Protein AF-0000000080609269 (afdb_homodimer)

Solvent-accessible surface area (backbone atoms only — not comparable to full-atom values): 12850 Å² total; per-residue (Å²): 124,82,76,70,66,73,62,35,74,60,92,35,34,33,32,39,83,52,30,38,34,36,34,33,42,32,40,92,81,40,45,62,42,80,38,59,34,62,54,37,63,34,38,40,37,28,39,36,70,78,48,88,68,51,38,56,41,57,86,75,78,45,40,38,20,18,55,35,88,49,65,86,68,51,93,63,33,77,56,27,28,44,36,34,37,32,61,81,57,86,50,27,46,26,39,60,40,60,62,52,70,56,47,51,61,40,50,58,74,41,39,72,52,92,42,72,43,82,98,126,84,76,71,66,73,62,35,75,62,94,34,35,34,32,39,84,53,30,38,34,36,35,34,41,32,39,94,81,40,44,64,42,78,38,59,34,63,56,37,62,35,36,38,36,27,40,36,70,80,47,89,68,50,38,56,41,58,85,74,78,46,41,37,19,18,53,34,88,49,65,85,70,50,93,64,32,77,55,29,28,44,36,34,37,33,62,83,57,85,50,26,47,27,40,59,41,60,61,54,69,54,46,51,60,40,50,59,74,42,39,72,50,92,42,71,44,81,98

Radius of gyration: 20.85 Å; Cα contacts (8 Å, |Δi|>4): 544; chains: 2; bounding box: 30×57×51 Å

Nearest PDB structures (foldseek):
  8dfv-assembly1_A  TM=6.348E-01  e=4.098E+00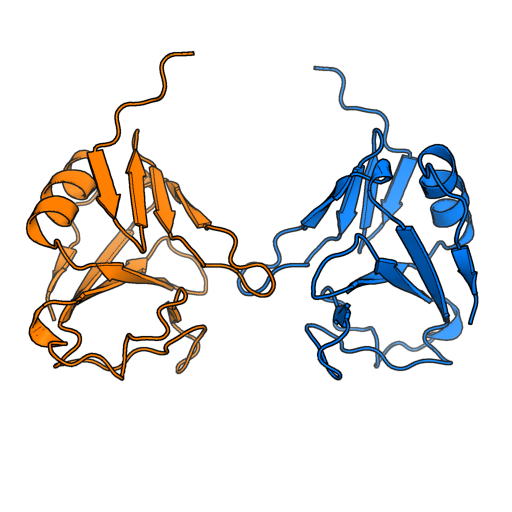  Drosophila melanogaster
  8dg7-assembly1_A  TM=5.866E-01  e=8.863E+00  Drosophila melanogaster
  1sjw-assembly1_A  TM=3.807E-01  e=6.026E+00  Streptomyces nogalater
  8dfv-assembly1_A  TM=6.362E-01  e=3.973E+00  Drosophila melanogaster
  8dg7-assembly1_A  TM=5.873E-01  e=8.641E+00  Drosophila melanogaster

Foldseek 3Di:
DPPFDWQDDDDAWTDGPQKIWGFLQDPDPRHIDIDRLQLWDAKEKEQLVVDDDDQAQDDPQAAGEHHDPCSNPDPCSRQKMWMWTDNPDSHTYIYMDRCVVSVCVRSVVNYPDPHYYYD/DPDFDWLDDDDAWTDGPQKIWGFLQDPDPRHIDIDRLQLWDAKEKEQLVVDDDDQAQDDPQAAGEHHDPCSNPDPCSRQKMWMWTDNPDSHTYIYMDRCVVSVCVRSVVNYPDPHYYYD

Organism: Caenorhabditis remanei (NCBI:txid31234)

Sequence (238 aa):
MAKAPIDFEEEWSKISNGTLEIKWFYFPTTQSLKVDIDKIKQVKIMRQDKSYAKNWGSGDFTTWWACDMKRNFRSHPERFYNVKVDIGETFKKGFTVNELDKFLVAIRKWLKVQNIEFKMAKAPIDFEEEWSKISNGTLEIKWFYFPTTQSLKVDIDKIKQVKIMRQDKSYAKNWGSGDFTTWWACDMKRNFRSHPERFYNVKVDIGETFKKGFTVNELDKFLVAIRKWLKVQNIEFK

Secondary structure (DSSP, 8-state):
---PPEEEE-SSEEEETTEEEETT-SBTT---EEEEGGG--EEEEEEGGG----SSB-SSSSEEEPP-TTTTT-S-GGG-EEEEEE-SSSSEEEEEES-HHHHHHHHHTT-SS--EEE-/---PPEEEE-SSEEEETTEEEETT-SBTT---EEEEGGG--EEEEEEGGG----SSB-SSSSEEEPP-TTTTT-S-GGG-EEEEEE-SSSSEEEEEES-HHHHHHHHHTT-SS--EEE-

Structure (mmCIF, N/CA/C/O backbone):
data_AF-0000000080609269-model_v1
#
loop_
_entity.id
_entity.type
_entity.pdbx_description
1 polymer 'SPK domain-containing protein'
#
loop_
_atom_site.group_PDB
_atom_site.id
_atom_site.type_symbol
_atom_site.label_atom_id
_atom_site.label_alt_id
_atom_site.label_comp_id
_atom_site.label_asym_id
_atom_site.label_entity_id
_atom_site.label_seq_id
_atom_site.pdbx_PDB_ins_code
_atom_site.Cartn_x
_atom_site.Cartn_y
_atom_site.Cartn_z
_atom_site.occupancy
_atom_site.B_iso_or_equiv
_atom_site.auth_seq_id
_atom_site.auth_comp_id
_atom_site.auth_asym_id
_atom_site.auth_atom_id
_atom_site.pdbx_PDB_model_num
ATOM 1 N N . MET A 1 1 ? -6.121 4.809 -27.547 1 40.34 1 MET A N 1
ATOM 2 C CA . MET A 1 1 ? -4.895 4.035 -27.391 1 40.34 1 MET A CA 1
ATOM 3 C C . MET A 1 1 ? -5.203 2.545 -27.266 1 40.34 1 MET A C 1
ATOM 5 O O . MET A 1 1 ? -6.152 2.156 -26.578 1 40.34 1 MET A O 1
ATOM 9 N N . ALA A 1 2 ? -4.906 1.806 -28.172 1 53.91 2 ALA A N 1
ATOM 10 C CA . ALA A 1 2 ? -5.309 0.404 -28.234 1 53.91 2 ALA A CA 1
ATOM 11 C C . ALA A 1 2 ? -4.969 -0.324 -26.938 1 53.91 2 ALA A C 1
ATOM 13 O O . ALA A 1 2 ? -3.865 -0.182 -26.406 1 53.91 2 ALA A O 1
ATOM 14 N N . LYS A 1 3 ? -5.957 -0.586 -26.109 1 65.81 3 LYS A N 1
ATOM 15 C CA . LYS A 1 3 ? -5.727 -1.311 -24.859 1 65.81 3 LYS A CA 1
ATOM 16 C C . LYS A 1 3 ? -4.816 -2.514 -25.078 1 65.81 3 LYS A C 1
ATOM 18 O O . LYS A 1 3 ? -5.023 -3.291 -26.016 1 65.81 3 LYS A O 1
ATOM 23 N N . ALA A 1 4 ? -3.68 -2.545 -24.516 1 75.88 4 ALA A N 1
ATOM 24 C CA . ALA A 1 4 ? -2.729 -3.643 -24.656 1 75.88 4 ALA A CA 1
ATOM 25 C C . ALA A 1 4 ? -3.412 -4.992 -24.453 1 75.88 4 ALA A C 1
ATOM 27 O O . ALA A 1 4 ? -4.312 -5.117 -23.625 1 75.88 4 ALA A O 1
ATOM 28 N N . PRO A 1 5 ? -3.09 -5.883 -25.359 1 90.25 5 PRO A N 1
ATOM 29 C CA . PRO A 1 5 ? -3.701 -7.211 -25.234 1 90.25 5 PRO A CA 1
ATOM 30 C C . PRO A 1 5 ? -3.5 -7.824 -23.844 1 90.25 5 PRO A C 1
ATOM 32 O O . PRO A 1 5 ? -2.457 -7.617 -23.219 1 90.25 5 PRO A O 1
ATOM 35 N N . ILE A 1 6 ? -4.516 -8.406 -23.312 1 96.31 6 ILE A N 1
ATOM 36 C CA . ILE A 1 6 ? -4.48 -9.094 -22.031 1 96.31 6 ILE A CA 1
ATOM 37 C C . ILE A 1 6 ? -4.098 -10.555 -22.234 1 96.31 6 ILE A C 1
ATOM 39 O O . ILE A 1 6 ? -4.793 -11.289 -22.938 1 96.31 6 ILE A O 1
ATOM 43 N N . ASP A 1 7 ? -2.992 -11.023 -21.594 1 97.88 7 ASP A N 1
ATOM 44 C CA . ASP A 1 7 ? -2.508 -12.391 -21.688 1 97.88 7 ASP A CA 1
ATOM 45 C C . ASP A 1 7 ? -3.195 -13.297 -20.672 1 97.88 7 ASP A C 1
ATOM 47 O O . ASP A 1 7 ? -3.404 -14.484 -20.922 1 97.88 7 ASP A O 1
ATOM 51 N N . PHE A 1 8 ? -3.5 -12.734 -19.578 1 98.62 8 PHE A N 1
ATOM 52 C CA . PHE A 1 8 ? -4.062 -13.484 -18.469 1 98.62 8 PHE A CA 1
ATOM 53 C C . PHE A 1 8 ? -4.734 -12.547 -17.469 1 98.62 8 PHE A C 1
ATOM 55 O O . PHE A 1 8 ? -4.207 -11.469 -17.172 1 98.62 8 PHE A O 1
ATOM 62 N N . GLU A 1 9 ? -5.93 -12.922 -16.969 1 98.69 9 GLU A N 1
ATOM 63 C CA . GLU A 1 9 ? -6.562 -12.148 -15.914 1 98.69 9 GLU A CA 1
ATOM 64 C C . GLU A 1 9 ? -7.531 -13 -15.109 1 98.69 9 GLU A C 1
ATOM 66 O O . GLU A 1 9 ? -8.359 -13.719 -15.672 1 98.69 9 GLU A O 1
ATOM 71 N N . GLU A 1 10 ? -7.426 -12.953 -13.922 1 98.19 10 GLU A N 1
ATOM 72 C CA . GLU A 1 10 ? -8.383 -13.508 -12.969 1 98.19 10 GLU A CA 1
ATOM 73 C C . GLU A 1 10 ? -8.516 -12.617 -11.742 1 98.19 10 GLU A C 1
ATOM 75 O O . GLU A 1 10 ? -8.133 -11.438 -11.773 1 98.19 10 GLU A O 1
ATOM 80 N N . GLU A 1 11 ? -9.07 -13.125 -10.625 1 98.06 11 GLU A N 1
ATOM 81 C CA . GLU A 1 11 ? -9.445 -12.328 -9.461 1 98.06 11 GLU A CA 1
ATOM 82 C C . GLU A 1 11 ? -8.219 -11.703 -8.797 1 98.06 11 GLU A C 1
ATOM 84 O O . GLU A 1 11 ? -8.281 -10.57 -8.312 1 98.06 11 GLU A O 1
ATOM 89 N N . TRP A 1 12 ? -7.082 -12.289 -8.883 1 98.56 12 TRP A N 1
ATOM 90 C CA . TRP A 1 12 ? -5.984 -11.906 -8.008 1 98.56 12 TRP A CA 1
ATOM 91 C C . TRP A 1 12 ? -4.82 -11.328 -8.805 1 98.56 12 TRP A C 1
ATOM 93 O O . TRP A 1 12 ? -3.939 -10.68 -8.25 1 98.56 12 TRP A O 1
ATOM 103 N N . SER A 1 13 ? -4.871 -11.57 -10.156 1 98.81 13 SER A N 1
ATOM 104 C CA . SER A 1 13 ? -3.727 -11.078 -10.914 1 98.81 13 SER A CA 1
ATOM 105 C C . SER A 1 13 ? -4.074 -10.898 -12.391 1 98.81 13 SER A C 1
ATOM 107 O O . SER A 1 13 ? -5.098 -11.398 -12.859 1 98.81 13 SER A O 1
ATOM 109 N N . LYS A 1 14 ? -3.266 -10.125 -13.008 1 98.81 14 LYS A N 1
ATOM 110 C CA . LYS A 1 14 ? -3.389 -9.812 -14.43 1 98.81 14 LYS A CA 1
ATOM 111 C C . LYS A 1 14 ? -2.018 -9.688 -15.086 1 98.81 14 LYS A C 1
ATOM 113 O O . LYS A 1 14 ? -1.085 -9.148 -14.492 1 98.81 14 LYS A O 1
ATOM 118 N N . ILE A 1 15 ? -1.898 -10.266 -16.281 1 98.75 15 ILE A N 1
ATOM 119 C CA . ILE A 1 15 ? -0.691 -10.109 -17.078 1 98.75 15 ILE A CA 1
ATOM 120 C C . ILE A 1 15 ? -1.043 -9.469 -18.422 1 98.75 15 ILE A C 1
ATOM 122 O O . ILE A 1 15 ? -1.939 -9.938 -19.125 1 98.75 15 ILE A O 1
ATOM 126 N N . SER A 1 16 ? -0.423 -8.391 -18.656 1 98.31 16 SER A N 1
ATOM 127 C CA . SER A 1 16 ? -0.606 -7.699 -19.938 1 98.31 16 SER A CA 1
ATOM 128 C C . SER A 1 16 ? 0.65 -6.934 -20.328 1 98.31 16 SER A C 1
ATOM 130 O O . SER A 1 16 ? 1.224 -6.203 -19.516 1 98.31 16 SER A O 1
ATOM 132 N N . ASN A 1 17 ? 1.099 -7.18 -21.531 1 96.62 17 ASN A N 1
ATOM 133 C CA . ASN A 1 17 ? 2.199 -6.414 -22.109 1 96.62 17 ASN A CA 1
ATOM 134 C C . ASN A 1 17 ? 3.43 -6.434 -21.203 1 96.62 17 ASN A C 1
ATOM 136 O O . ASN A 1 17 ? 3.982 -5.383 -20.875 1 96.62 17 ASN A O 1
ATOM 140 N N . GLY A 1 18 ? 3.715 -7.613 -20.719 1 97.5 18 GLY A N 1
ATOM 141 C CA . GLY A 1 18 ? 4.941 -7.809 -19.969 1 97.5 18 GLY A CA 1
ATOM 142 C C . GLY A 1 18 ? 4.84 -7.336 -18.516 1 97.5 18 GLY A C 1
ATOM 143 O O . GLY A 1 18 ? 5.84 -7.305 -17.797 1 97.5 18 GLY A O 1
ATOM 144 N N . THR A 1 19 ? 3.666 -6.941 -18.062 1 98.56 19 THR A N 1
ATOM 145 C CA . THR A 1 19 ? 3.455 -6.477 -16.703 1 98.56 19 THR A CA 1
ATOM 146 C C . THR A 1 19 ? 2.562 -7.445 -15.93 1 98.56 19 THR A C 1
ATOM 148 O O . THR A 1 19 ? 1.527 -7.883 -16.438 1 98.56 19 THR A O 1
ATOM 151 N N . LEU A 1 20 ? 2.975 -7.844 -14.766 1 98.81 20 LEU A N 1
ATOM 152 C CA . LEU A 1 20 ? 2.164 -8.586 -13.805 1 98.81 20 LEU A CA 1
ATOM 153 C C . LEU A 1 20 ? 1.514 -7.641 -12.805 1 98.81 20 LEU A C 1
ATOM 155 O O . LEU A 1 20 ? 2.209 -6.945 -12.055 1 98.81 20 LEU A O 1
ATOM 159 N N . GLU A 1 21 ? 0.297 -7.543 -12.859 1 98.88 21 GLU A N 1
ATOM 160 C CA . GLU A 1 21 ? -0.465 -6.801 -11.859 1 98.88 21 GLU A CA 1
ATOM 161 C C . GLU A 1 21 ? -0.982 -7.727 -10.766 1 98.88 21 GLU A C 1
ATOM 163 O O . GLU A 1 21 ? -1.754 -8.648 -11.031 1 98.88 21 GLU A O 1
ATOM 168 N N . ILE A 1 22 ? -0.524 -7.543 -9.547 1 98.88 22 ILE A N 1
ATOM 169 C CA . ILE A 1 22 ? -1.019 -8.258 -8.383 1 98.88 22 ILE A CA 1
ATOM 170 C C . ILE A 1 22 ? -2.082 -7.426 -7.672 1 98.88 22 ILE A C 1
ATOM 172 O O . ILE A 1 22 ? -1.783 -6.359 -7.129 1 98.88 22 ILE A O 1
ATOM 176 N N . LYS A 1 23 ? -3.26 -7.91 -7.691 1 98.56 23 LYS A N 1
ATOM 177 C CA . LYS A 1 23 ? -4.398 -7.16 -7.172 1 98.56 23 LYS A CA 1
ATOM 178 C C . LYS A 1 23 ? -4.453 -7.223 -5.648 1 98.56 23 LYS A C 1
ATOM 180 O O . LYS A 1 23 ? -3.869 -8.125 -5.039 1 98.56 23 LYS A O 1
ATOM 185 N N . TRP A 1 24 ? -5.051 -6.207 -5.035 1 97.19 24 TRP A N 1
ATOM 186 C CA . TRP A 1 24 ? -5.285 -6.137 -3.598 1 97.19 24 TRP A CA 1
ATOM 187 C C . TRP A 1 24 ? -3.977 -6.273 -2.826 1 97.19 24 TRP A C 1
ATOM 189 O O . TRP A 1 24 ? -3.928 -6.949 -1.793 1 97.19 24 TRP A O 1
ATOM 199 N N . PHE A 1 25 ? -2.961 -5.703 -3.375 1 98.06 25 PHE A N 1
ATOM 200 C CA . PHE A 1 25 ? -1.626 -5.973 -2.857 1 98.06 25 PHE A CA 1
ATOM 201 C C . PHE A 1 25 ? -1.324 -5.086 -1.654 1 98.06 25 PHE A C 1
ATOM 203 O O . PHE A 1 25 ? -0.88 -5.57 -0.613 1 98.06 25 PHE A O 1
ATOM 210 N N . TYR A 1 26 ? -1.646 -3.811 -1.786 1 96.56 26 TYR A N 1
ATOM 211 C CA . TYR A 1 26 ? -1.206 -2.863 -0.769 1 96.56 26 TYR A CA 1
ATOM 212 C C . TYR A 1 26 ? -2.234 -2.746 0.349 1 96.56 26 TYR A C 1
ATOM 214 O O . TYR A 1 26 ? -3.438 -2.869 0.109 1 96.56 26 TYR A O 1
ATOM 222 N N . PHE A 1 27 ? -1.709 -2.508 1.448 1 93.5 27 PHE A N 1
ATOM 223 C CA . PHE A 1 27 ? -2.504 -2.086 2.596 1 93.5 27 PHE A CA 1
ATOM 224 C C . PHE A 1 27 ? -2.285 -0.607 2.893 1 93.5 27 PHE A C 1
ATOM 226 O O . PHE A 1 27 ? -1.165 -0.105 2.777 1 93.5 27 PHE A O 1
ATOM 233 N N . PRO A 1 28 ? -3.357 0.364 3.189 1 91 28 PRO A N 1
ATOM 234 C CA . PRO A 1 28 ? -4.703 0.012 3.646 1 91 28 PRO A CA 1
ATOM 235 C C . PRO A 1 28 ? -5.742 0.075 2.527 1 91 28 PRO A C 1
ATOM 237 O O . PRO A 1 28 ? -6.93 -0.144 2.77 1 91 28 PRO A O 1
ATOM 240 N N . THR A 1 29 ? -5.535 0.408 1.233 1 88 29 THR A N 1
ATOM 241 C CA . THR A 1 29 ? -6.539 0.702 0.22 1 88 29 THR A CA 1
ATOM 242 C C . THR A 1 29 ? -6.727 -0.488 -0.717 1 88 29 THR A C 1
ATOM 244 O O . THR A 1 29 ? -7.523 -0.425 -1.658 1 88 29 THR A O 1
ATOM 247 N N . THR A 1 30 ? -6.012 -1.608 -0.805 1 89.56 30 THR A N 1
ATOM 248 C CA . THR A 1 30 ? -6.113 -2.777 -1.67 1 89.56 30 THR A CA 1
ATOM 249 C C . THR A 1 30 ? -5.59 -2.465 -3.068 1 89.56 30 THR A C 1
ATOM 251 O O . THR A 1 30 ? -5.969 -3.119 -4.043 1 89.56 30 THR A O 1
ATOM 254 N N . GLN A 1 31 ? -4.871 -1.415 -3.209 1 94.38 31 GLN A N 1
ATOM 255 C CA . GLN A 1 31 ? -4.293 -1.062 -4.504 1 94.38 31 GLN A CA 1
ATOM 256 C C . GLN A 1 31 ? -3.391 -2.178 -5.023 1 94.38 31 GLN A C 1
ATOM 258 O O . GLN A 1 31 ? -2.754 -2.885 -4.238 1 94.38 31 GLN A O 1
ATOM 263 N N . SER A 1 32 ? -3.371 -2.211 -6.309 1 97.69 32 SER A N 1
ATOM 264 C CA . SER A 1 32 ? -2.586 -3.252 -6.961 1 97.69 32 SER A CA 1
ATOM 265 C C . SER A 1 32 ? -1.109 -2.877 -7.023 1 97.69 32 SER A C 1
ATOM 267 O O . SER A 1 32 ? -0.762 -1.695 -6.973 1 97.69 32 SER A O 1
ATOM 269 N N . LEU A 1 33 ? -0.274 -3.955 -7.105 1 97.94 33 LEU A N 1
ATOM 270 C CA . LEU A 1 33 ? 1.142 -3.811 -7.426 1 97.94 33 LEU A CA 1
ATOM 271 C C . LEU A 1 33 ? 1.42 -4.246 -8.859 1 97.94 33 LEU A C 1
ATOM 273 O O . LEU A 1 33 ? 0.965 -5.309 -9.289 1 97.94 33 LEU A O 1
ATOM 277 N N . LYS A 1 34 ? 2.045 -3.389 -9.562 1 98 34 LYS A N 1
ATOM 278 C CA . LYS A 1 34 ? 2.486 -3.75 -10.906 1 98 34 LYS A CA 1
ATOM 279 C C . LYS A 1 34 ? 3.977 -4.082 -10.922 1 98 34 LYS A C 1
ATOM 281 O O . LYS A 1 34 ? 4.797 -3.32 -10.406 1 98 34 LYS A O 1
ATOM 286 N N . VAL A 1 35 ? 4.289 -5.219 -11.516 1 98.06 35 VAL A N 1
ATOM 287 C CA . VAL A 1 35 ? 5.652 -5.73 -11.617 1 98.06 35 VAL A CA 1
ATOM 288 C C . VAL A 1 35 ? 6.016 -5.945 -13.086 1 98.06 35 VAL A C 1
ATOM 290 O O . VAL A 1 35 ? 5.266 -6.574 -13.836 1 98.06 35 VAL A O 1
ATOM 293 N N . ASP A 1 36 ? 7.125 -5.336 -13.43 1 98.19 36 ASP A N 1
ATOM 294 C CA . ASP A 1 36 ? 7.68 -5.738 -14.719 1 98.19 36 ASP A CA 1
ATOM 295 C C . ASP A 1 36 ? 8.18 -7.184 -14.68 1 98.19 36 ASP A C 1
ATOM 297 O O . ASP A 1 36 ? 9.094 -7.504 -13.914 1 98.19 36 ASP A O 1
ATOM 301 N N . ILE A 1 37 ? 7.668 -8 -15.562 1 98.38 37 ILE A N 1
ATOM 302 C CA . ILE A 1 37 ? 7.945 -9.43 -15.5 1 98.38 37 ILE A CA 1
ATOM 303 C C . ILE A 1 37 ? 9.422 -9.688 -15.789 1 98.38 37 ILE A C 1
ATOM 305 O O . ILE A 1 37 ? 10.016 -10.625 -15.25 1 98.38 37 ILE A O 1
ATOM 309 N N . ASP A 1 38 ? 10.016 -8.852 -16.516 1 96.12 38 ASP A N 1
ATOM 310 C CA . ASP A 1 38 ? 11.422 -9.039 -16.844 1 96.12 38 ASP A CA 1
ATOM 311 C C . ASP A 1 38 ? 12.312 -8.883 -15.617 1 96.12 38 ASP A C 1
ATOM 313 O O . ASP A 1 38 ? 13.477 -9.289 -15.633 1 96.12 38 ASP A O 1
ATOM 317 N N . LYS A 1 39 ? 11.82 -8.312 -14.539 1 97.12 39 LYS A N 1
ATOM 318 C CA . LYS A 1 39 ? 12.578 -8.133 -13.305 1 97.12 39 LYS A CA 1
ATOM 319 C C . LYS A 1 39 ? 12.461 -9.352 -12.406 1 97.12 39 LYS A C 1
ATOM 321 O O . LYS A 1 39 ? 13.172 -9.469 -11.406 1 97.12 39 LYS A O 1
ATOM 326 N N . ILE A 1 40 ? 11.594 -10.32 -12.719 1 98.25 40 ILE A N 1
ATOM 327 C CA . ILE A 1 40 ? 11.359 -11.484 -11.875 1 98.25 40 ILE A CA 1
ATOM 328 C C . ILE A 1 40 ? 12.531 -12.453 -11.992 1 98.25 40 ILE A C 1
ATOM 330 O O . ILE A 1 40 ? 12.891 -12.867 -13.094 1 98.25 40 ILE A O 1
ATOM 334 N N . LYS A 1 41 ? 13.039 -12.828 -10.852 1 97.94 41 LYS A N 1
ATOM 335 C CA . LYS A 1 41 ? 14.188 -13.727 -10.781 1 97.94 41 LYS A CA 1
ATOM 336 C C . LYS A 1 41 ? 13.75 -15.172 -10.562 1 97.94 41 LYS A C 1
ATOM 338 O O . LYS A 1 41 ? 14.43 -16.109 -10.984 1 97.94 41 LYS A O 1
ATOM 343 N N . GLN A 1 42 ? 12.648 -15.266 -9.844 1 98.12 42 GLN A N 1
ATOM 344 C CA . GLN A 1 42 ? 12.164 -16.594 -9.492 1 98.12 42 GLN A CA 1
ATOM 345 C C . GLN A 1 42 ? 10.656 -16.578 -9.258 1 98.12 42 GLN A C 1
ATOM 347 O O . GLN A 1 42 ? 10.109 -15.609 -8.727 1 98.12 42 GLN A O 1
ATOM 352 N N . VAL A 1 43 ? 10.016 -17.641 -9.711 1 98.62 43 VAL A N 1
ATOM 353 C CA . VAL A 1 43 ? 8.617 -17.891 -9.414 1 98.62 43 VAL A CA 1
ATOM 354 C C . VAL A 1 43 ? 8.484 -19.219 -8.656 1 98.62 43 VAL A C 1
AT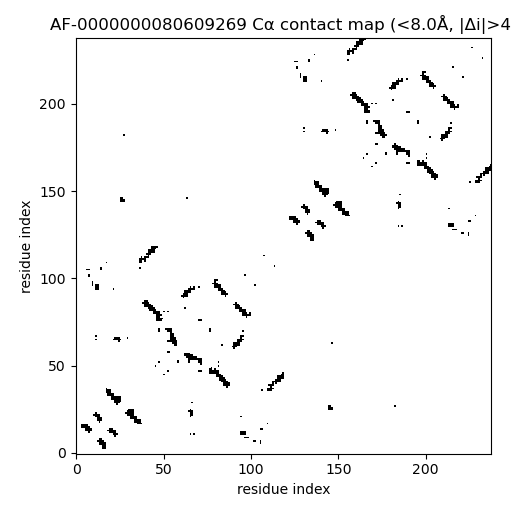OM 356 O O . VAL A 1 43 ? 8.984 -20.25 -9.109 1 98.62 43 VAL A O 1
ATOM 359 N N . LYS A 1 44 ? 7.883 -19.172 -7.496 1 98.38 44 LYS A N 1
ATOM 360 C CA . LYS A 1 44 ? 7.594 -20.391 -6.73 1 98.38 44 LYS A CA 1
ATOM 361 C C . LYS A 1 44 ? 6.09 -20.625 -6.621 1 98.38 44 LYS A C 1
ATOM 363 O O . LYS A 1 44 ? 5.328 -19.703 -6.348 1 98.38 44 LYS A O 1
ATOM 368 N N . ILE A 1 45 ? 5.727 -21.859 -6.828 1 98.5 45 ILE A N 1
ATOM 369 C CA . ILE A 1 45 ? 4.305 -22.188 -6.871 1 98.5 45 ILE A CA 1
ATOM 370 C C . ILE A 1 45 ? 4.023 -23.375 -5.961 1 98.5 45 ILE A C 1
ATOM 372 O O . ILE A 1 45 ? 4.727 -24.391 -6.02 1 98.5 45 ILE A O 1
ATOM 376 N N . MET A 1 46 ? 3.045 -23.25 -5.129 1 98.31 46 MET A N 1
ATOM 377 C CA . MET A 1 46 ? 2.588 -24.328 -4.266 1 98.31 46 MET A CA 1
ATOM 378 C C . MET A 1 46 ? 1.065 -24.391 -4.219 1 98.31 46 MET A C 1
ATOM 380 O O . MET A 1 46 ? 0.404 -23.344 -4.164 1 98.31 46 MET A O 1
ATOM 384 N N . ARG A 1 47 ? 0.612 -25.641 -4.219 1 98.19 47 ARG A N 1
ATOM 385 C CA . ARG A 1 47 ? -0.832 -25.781 -4.055 1 98.19 47 ARG A CA 1
ATOM 386 C C . ARG A 1 47 ? -1.275 -25.312 -2.672 1 98.19 47 ARG A C 1
ATOM 388 O O . ARG A 1 47 ? -0.546 -25.484 -1.691 1 98.19 47 ARG A O 1
ATOM 395 N N . GLN A 1 48 ? -2.488 -24.797 -2.621 1 98.12 48 GLN A N 1
ATOM 396 C CA . GLN A 1 48 ? -2.914 -24.172 -1.369 1 98.12 48 GLN A CA 1
ATOM 397 C C . GLN A 1 48 ? -3.227 -25.219 -0.311 1 98.12 48 GLN A C 1
ATOM 399 O O . GLN A 1 48 ? -3.123 -24.953 0.888 1 98.12 48 GLN A O 1
ATOM 404 N N . ASP A 1 49 ? -3.605 -26.438 -0.75 1 97.31 49 ASP A N 1
ATOM 405 C CA . ASP A 1 49 ? -3.893 -27.484 0.233 1 97.31 49 ASP A CA 1
ATOM 406 C C . ASP A 1 49 ? -2.605 -28.047 0.818 1 97.31 49 ASP A C 1
ATOM 408 O O . ASP A 1 49 ? -2.639 -28.781 1.816 1 97.31 49 ASP A O 1
ATOM 412 N N . LYS A 1 50 ? -1.449 -27.703 0.273 1 96.5 50 LYS A N 1
ATOM 413 C CA . LYS A 1 50 ? -0.161 -28.234 0.698 1 96.5 50 LYS A CA 1
ATOM 414 C C . LYS A 1 50 ? 0.716 -27.156 1.312 1 96.5 50 LYS A C 1
ATOM 416 O O . LYS A 1 50 ? 1.888 -27.391 1.613 1 96.5 50 LYS A O 1
ATOM 421 N N . SER A 1 51 ? 0.191 -25.984 1.386 1 95.25 51 SER A N 1
ATOM 422 C CA . SER A 1 51 ? 0.983 -24.875 1.912 1 95.25 51 SER A CA 1
ATOM 423 C C . SER A 1 51 ? 0.104 -23.859 2.637 1 95.25 51 SER A C 1
ATOM 425 O O . SER A 1 51 ? -1.079 -23.719 2.318 1 95.25 51 SER A O 1
ATOM 427 N N . TYR A 1 52 ? 0.733 -23.234 3.605 1 95.56 52 TYR A N 1
ATOM 428 C CA . TYR A 1 52 ? 0.057 -22.141 4.297 1 95.56 52 TYR A CA 1
ATOM 429 C C . TYR A 1 52 ? 0.582 -20.797 3.826 1 95.56 52 TYR A C 1
ATOM 431 O O . TYR A 1 52 ? 1.782 -20.641 3.592 1 95.56 52 TYR A O 1
ATOM 439 N N . ALA A 1 53 ? -0.345 -19.844 3.627 1 97.25 53 ALA A N 1
ATOM 440 C CA . ALA A 1 53 ? -0.061 -18.438 3.348 1 97.25 53 ALA A CA 1
ATOM 441 C C . ALA A 1 53 ? -1.094 -17.516 4.004 1 97.25 53 ALA A C 1
ATOM 443 O O . ALA A 1 53 ? -2.273 -17.875 4.09 1 97.25 53 ALA A O 1
ATOM 444 N N . LYS A 1 54 ? -0.612 -16.406 4.41 1 97.06 54 LYS A N 1
ATOM 445 C CA . LYS A 1 54 ? -1.537 -15.469 5.031 1 97.06 54 LYS A CA 1
ATOM 446 C C . LYS A 1 54 ? -2.609 -15.016 4.043 1 97.06 54 LYS A C 1
ATOM 448 O O . LYS A 1 54 ? -2.346 -14.898 2.844 1 97.06 54 LYS A O 1
ATOM 453 N N . ASN A 1 55 ? -3.814 -14.75 4.676 1 97.88 55 ASN A N 1
ATOM 454 C CA . ASN A 1 55 ? -4.875 -14.188 3.846 1 97.88 55 ASN A CA 1
ATOM 455 C C . ASN A 1 55 ? -4.508 -12.797 3.336 1 97.88 55 ASN A C 1
ATOM 457 O O . ASN A 1 55 ? -4.922 -12.406 2.244 1 97.88 55 ASN A O 1
ATOM 461 N N . TRP A 1 56 ? -3.771 -12.07 4.051 1 97 56 TRP A N 1
ATOM 462 C CA . TRP A 1 56 ? -3.205 -10.766 3.711 1 97 56 TRP A CA 1
ATOM 463 C C . TRP A 1 56 ? -2.029 -10.43 4.621 1 97 56 TRP A C 1
ATOM 465 O O . TRP A 1 56 ? -2.1 -10.633 5.836 1 97 56 TRP A O 1
ATOM 475 N N . GLY A 1 57 ? -0.98 -9.914 3.912 1 95.94 57 GLY A N 1
ATOM 476 C CA . GLY A 1 57 ? 0.155 -9.523 4.738 1 95.94 57 GLY A CA 1
ATOM 477 C C . GLY A 1 57 ? 1.24 -10.586 4.789 1 95.94 57 GLY A C 1
ATOM 478 O O . GLY A 1 57 ? 1.479 -11.289 3.803 1 95.94 57 GLY A O 1
ATOM 479 N N . SER A 1 58 ? 2.021 -10.531 5.91 1 95.62 58 SER A N 1
ATOM 480 C CA . SER A 1 58 ? 3.168 -11.43 6.035 1 95.62 58 SER A CA 1
ATOM 481 C C . SER A 1 58 ? 3.131 -12.195 7.355 1 95.62 58 SER A C 1
ATOM 483 O O . SER A 1 58 ? 2.791 -11.625 8.398 1 95.62 58 SER A O 1
ATOM 485 N N . GLY A 1 59 ? 3.383 -13.555 7.266 1 89.81 59 GLY A N 1
ATOM 486 C CA . GLY A 1 59 ? 3.471 -14.367 8.469 1 89.81 59 GLY A CA 1
ATOM 487 C C . GLY A 1 59 ? 4.898 -14.695 8.867 1 89.81 59 GLY A C 1
ATOM 488 O O . GLY A 1 59 ? 5.148 -15.133 9.992 1 89.81 59 GLY A O 1
ATOM 489 N N . ASP A 1 60 ? 5.848 -14.516 7.941 1 89.44 60 ASP A N 1
ATOM 490 C CA . ASP A 1 60 ? 7.219 -14.953 8.188 1 89.44 60 ASP A CA 1
ATOM 491 C C . ASP A 1 60 ? 8.219 -13.859 7.805 1 89.44 60 ASP A C 1
ATOM 493 O O . ASP A 1 60 ? 9.414 -14.133 7.656 1 89.44 60 ASP A O 1
ATOM 497 N N . PHE A 1 61 ? 7.824 -12.672 7.461 1 88.25 61 PHE A N 1
ATOM 498 C CA . PHE A 1 61 ? 8.609 -11.492 7.113 1 88.25 61 PHE A CA 1
ATOM 499 C C . PHE A 1 61 ? 9.398 -11.727 5.832 1 88.25 61 PHE A C 1
ATOM 501 O O . PHE A 1 61 ? 10.312 -10.969 5.516 1 88.25 61 PHE A O 1
ATOM 508 N N . THR A 1 62 ? 9.102 -12.789 5.094 1 94.38 62 THR A N 1
ATOM 509 C CA . THR A 1 62 ? 9.828 -13.062 3.854 1 94.38 62 THR A CA 1
ATOM 510 C C . THR A 1 62 ? 8.93 -12.812 2.643 1 94.38 62 THR A C 1
ATOM 512 O O . THR A 1 62 ? 9.414 -12.469 1.565 1 94.38 62 THR A O 1
ATOM 515 N N . THR A 1 63 ? 7.676 -13.07 2.863 1 97.38 63 THR A N 1
ATOM 516 C CA . THR A 1 63 ? 6.719 -12.914 1.773 1 97.38 63 THR A CA 1
ATOM 517 C C . THR A 1 63 ? 5.535 -12.055 2.211 1 97.38 63 THR A C 1
ATOM 519 O O . THR A 1 63 ? 5.02 -12.219 3.32 1 97.38 63 THR A O 1
ATOM 522 N N . TRP A 1 64 ? 5.191 -11.055 1.378 1 97.75 64 TRP A N 1
ATOM 523 C CA . TRP A 1 64 ? 3.936 -10.336 1.561 1 97.75 64 TRP A CA 1
ATOM 524 C C . TRP A 1 64 ? 2.85 -10.898 0.649 1 97.75 64 TRP A C 1
ATOM 526 O O . TRP A 1 64 ? 2.994 -10.891 -0.576 1 97.75 64 TRP A O 1
ATOM 536 N N . TRP A 1 65 ? 1.752 -11.32 1.276 1 98.44 65 TRP A N 1
ATOM 537 C CA . TRP A 1 65 ? 0.668 -11.953 0.537 1 98.44 65 TRP A CA 1
ATOM 538 C C . TRP A 1 65 ? -0.451 -10.961 0.243 1 98.44 65 TRP A C 1
ATOM 540 O O . TRP A 1 65 ? -0.959 -10.305 1.153 1 98.44 65 TRP A O 1
ATOM 550 N N . ALA A 1 66 ? -0.7 -10.859 -1.049 1 98.5 66 ALA A N 1
ATOM 551 C CA . ALA A 1 66 ? -1.874 -10.094 -1.455 1 98.5 66 ALA A CA 1
ATOM 552 C C . ALA A 1 66 ? -3.148 -10.672 -0.852 1 98.5 66 ALA A C 1
ATOM 554 O O . ALA A 1 66 ? -3.18 -11.844 -0.469 1 98.5 66 ALA A O 1
ATOM 555 N N . CYS A 1 67 ? -4.125 -9.906 -0.857 1 97.94 67 CYS A N 1
ATOM 556 C CA . CYS A 1 67 ? -5.344 -10.258 -0.14 1 97.94 67 CYS A CA 1
ATOM 557 C C . CYS A 1 67 ? -6.113 -11.352 -0.869 1 97.94 67 CYS A C 1
ATOM 559 O O . CYS A 1 67 ? -6.387 -11.234 -2.064 1 97.94 67 CYS A O 1
ATOM 561 N N . ASP A 1 68 ? -6.387 -12.352 -0.247 1 98.12 68 ASP A N 1
ATOM 562 C CA . ASP A 1 68 ? -7.32 -13.43 -0.553 1 98.12 68 ASP A CA 1
ATOM 563 C C . ASP A 1 68 ? -7.992 -13.953 0.715 1 98.12 68 ASP A C 1
ATOM 565 O O . ASP A 1 68 ? -7.488 -14.867 1.359 1 98.12 68 ASP A O 1
ATOM 569 N N . MET A 1 69 ? -9.133 -13.438 1.003 1 95.44 69 MET A N 1
ATOM 570 C CA . MET A 1 69 ? -9.789 -13.695 2.281 1 95.44 69 MET A CA 1
ATOM 571 C C . MET A 1 69 ? -10.25 -15.148 2.369 1 95.44 69 MET A C 1
ATOM 573 O O . MET A 1 69 ? -10.523 -15.648 3.461 1 95.44 69 MET A O 1
ATOM 577 N N . LYS A 1 70 ? -10.289 -15.781 1.23 1 97.06 70 LYS A N 1
ATOM 578 C CA . LYS A 1 70 ? -10.758 -17.172 1.213 1 97.06 70 LYS A CA 1
ATOM 579 C C . LYS A 1 70 ? -9.578 -18.141 1.234 1 97.06 70 LYS A C 1
ATOM 581 O O . LYS A 1 70 ? -9.773 -19.359 1.297 1 97.06 70 LYS A O 1
ATOM 586 N N . ARG A 1 71 ? -8.398 -17.688 1.206 1 97.75 71 ARG A N 1
ATOM 587 C CA . ARG A 1 71 ? -7.215 -18.5 0.961 1 97.75 71 ARG A CA 1
ATOM 588 C C . ARG A 1 71 ? -7.16 -19.688 1.912 1 97.75 71 ARG A C 1
ATOM 590 O O . ARG A 1 71 ? -6.871 -20.812 1.493 1 97.75 71 ARG A O 1
ATOM 597 N N . ASN A 1 72 ? -7.516 -19.531 3.193 1 96.69 72 ASN A N 1
ATOM 598 C CA . ASN A 1 72 ? -7.375 -20.609 4.176 1 96.69 72 ASN A CA 1
ATOM 599 C C . ASN A 1 72 ? -8.734 -21.172 4.57 1 96.69 72 ASN A C 1
ATOM 601 O O . ASN A 1 72 ? -8.812 -22.016 5.477 1 96.69 72 ASN A O 1
ATOM 605 N N . PHE A 1 73 ? -9.781 -20.812 3.783 1 95.31 73 PHE A N 1
ATOM 606 C CA . PHE A 1 73 ? -11.117 -21.219 4.188 1 95.31 73 PHE A CA 1
ATOM 607 C C . PHE A 1 73 ? -11.891 -21.797 3.01 1 95.31 73 PHE A C 1
ATOM 609 O O . PHE A 1 73 ? -13.086 -22.062 3.113 1 95.31 73 PHE A O 1
ATOM 616 N N . ARG A 1 74 ? -11.211 -22.047 1.963 1 94.31 74 ARG A N 1
ATOM 617 C CA . ARG A 1 74 ? -11.922 -22.5 0.772 1 94.31 74 ARG A CA 1
ATOM 618 C C . ARG A 1 74 ? -12.203 -24 0.833 1 94.31 74 ARG A C 1
ATOM 620 O O . ARG A 1 74 ? -11.414 -24.75 1.4 1 94.31 74 ARG A O 1
ATOM 627 N N . SER A 1 75 ? -13.273 -24.375 0.185 1 95.31 75 SER A N 1
ATOM 628 C CA . SER A 1 75 ? -13.727 -25.766 0.162 1 95.31 75 SER A CA 1
ATOM 629 C C . SER A 1 75 ? -12.82 -26.625 -0.72 1 95.31 75 SER A C 1
ATOM 631 O O . SER A 1 75 ? -12.602 -27.812 -0.434 1 95.31 75 SER A O 1
ATOM 633 N N . HIS A 1 76 ? -12.305 -26.109 -1.787 1 97.44 76 HIS A N 1
ATOM 634 C CA . HIS A 1 76 ? -11.484 -26.844 -2.74 1 97.44 76 HIS A CA 1
ATOM 635 C C . HIS A 1 76 ? -10.117 -26.188 -2.914 1 97.44 76 HIS A C 1
ATOM 637 O O . HIS A 1 76 ? -9.781 -25.734 -4.012 1 97.44 76 HIS A O 1
ATOM 643 N N . PRO A 1 77 ? -9.328 -26.25 -1.783 1 97.69 77 PRO A N 1
ATOM 644 C CA . PRO A 1 77 ? -8.039 -25.562 -1.823 1 97.69 77 PRO A CA 1
ATOM 645 C C . PRO A 1 77 ? -7.07 -26.172 -2.832 1 97.69 77 PRO A C 1
ATOM 647 O O . PRO A 1 77 ? -6.105 -25.516 -3.24 1 97.69 77 PRO A O 1
ATOM 650 N N . GLU A 1 78 ? -7.316 -27.438 -3.314 1 97.38 78 GLU A N 1
ATOM 651 C CA . GLU A 1 78 ? -6.438 -28.109 -4.258 1 97.38 78 GLU A CA 1
ATOM 652 C C . GLU A 1 78 ? -6.539 -27.5 -5.652 1 97.38 78 GLU A C 1
ATOM 654 O O . GLU A 1 78 ? -5.703 -27.766 -6.516 1 97.38 78 GLU A O 1
ATOM 659 N N . ARG A 1 79 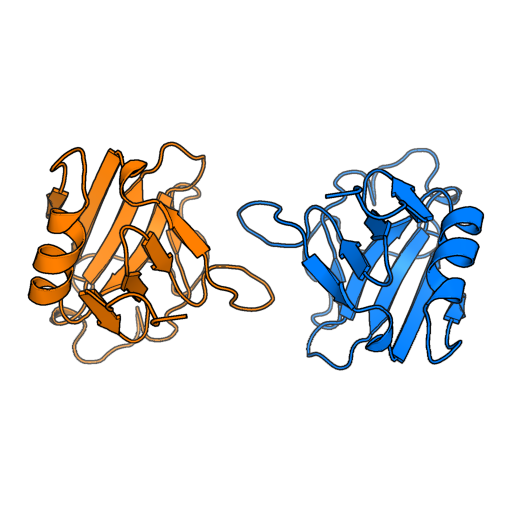? -7.488 -26.625 -5.809 1 98.12 79 ARG A N 1
ATOM 660 C CA . ARG A 1 79 ? -7.672 -25.984 -7.109 1 98.12 79 ARG A CA 1
ATOM 661 C C . ARG A 1 79 ? -6.934 -24.641 -7.172 1 98.12 79 ARG A C 1
ATOM 663 O O . ARG A 1 79 ? -6.887 -24 -8.227 1 98.12 79 ARG A O 1
ATOM 670 N N . PHE A 1 80 ? -6.352 -24.281 -6.059 1 98.56 80 PHE A N 1
ATOM 671 C CA . PHE A 1 80 ? -5.723 -22.969 -5.965 1 98.56 80 PHE A CA 1
ATOM 672 C C . PHE A 1 80 ? -4.242 -23.094 -5.629 1 98.56 80 PHE A C 1
ATOM 674 O O . PHE A 1 80 ? -3.818 -24.109 -5.059 1 98.56 80 PHE A O 1
ATOM 681 N N . TYR A 1 81 ? -3.48 -22.047 -6.031 1 98.75 81 TYR A N 1
ATOM 682 C CA . TYR A 1 81 ? -2.031 -22.062 -5.867 1 98.75 81 TYR A CA 1
ATOM 683 C C . TYR A 1 81 ? -1.54 -20.766 -5.23 1 98.75 81 TYR A C 1
ATOM 685 O O . TYR A 1 81 ? -2.023 -19.672 -5.559 1 98.75 81 TYR A O 1
ATOM 693 N N . ASN A 1 82 ? -0.665 -20.906 -4.273 1 98.56 82 ASN A N 1
ATOM 694 C CA . ASN A 1 82 ? 0.149 -19.797 -3.779 1 98.56 82 ASN A CA 1
ATOM 695 C C . ASN A 1 82 ? 1.364 -19.562 -4.672 1 98.56 82 ASN A C 1
ATOM 697 O O . ASN A 1 82 ? 2.23 -20.422 -4.797 1 98.56 82 ASN A O 1
ATOM 701 N N . VAL A 1 83 ? 1.394 -18.406 -5.281 1 98.75 83 VAL A N 1
ATOM 702 C CA . VAL A 1 83 ? 2.496 -18.031 -6.168 1 98.75 83 VAL A CA 1
ATOM 703 C C . VAL A 1 83 ? 3.334 -16.938 -5.523 1 98.75 83 VAL A C 1
ATOM 705 O O . VAL A 1 83 ? 2.793 -15.945 -5.031 1 98.75 83 VAL A O 1
ATOM 708 N N . LYS A 1 84 ? 4.625 -17.109 -5.504 1 98.06 84 LYS A N 1
ATOM 709 C CA . LYS A 1 84 ? 5.598 -16.125 -5.02 1 98.06 84 LYS A CA 1
ATOM 710 C C . LYS A 1 84 ? 6.543 -15.695 -6.137 1 98.06 84 LYS A C 1
ATOM 712 O O . LYS A 1 84 ? 7.117 -16.531 -6.832 1 98.06 84 LYS A O 1
ATOM 717 N N . VAL A 1 85 ? 6.629 -14.438 -6.238 1 98.25 85 VAL A N 1
ATOM 718 C CA . VAL A 1 85 ? 7.641 -13.969 -7.176 1 98.25 85 VAL A CA 1
ATOM 719 C C . VAL A 1 85 ? 8.719 -13.188 -6.426 1 98.25 85 VAL A C 1
ATOM 721 O O . VAL A 1 85 ? 8.414 -12.445 -5.484 1 98.25 85 VAL A O 1
ATOM 724 N N . ASP A 1 86 ? 9.93 -13.461 -6.848 1 98 86 ASP A N 1
ATOM 725 C CA . ASP A 1 86 ? 11.109 -12.781 -6.316 1 98 86 ASP A CA 1
ATOM 726 C C . ASP A 1 86 ? 11.672 -11.781 -7.324 1 98 86 ASP A C 1
ATOM 728 O O . ASP A 1 86 ? 12.117 -12.164 -8.406 1 98 86 ASP A O 1
ATOM 732 N N . ILE A 1 87 ? 11.664 -10.531 -6.965 1 97.31 87 ILE A N 1
ATOM 733 C CA . ILE A 1 87 ? 12.203 -9.523 -7.871 1 97.31 87 ILE A CA 1
ATOM 734 C C . ILE A 1 87 ? 13.43 -8.867 -7.242 1 97.31 87 ILE A C 1
ATOM 736 O O . ILE A 1 87 ? 13.844 -7.785 -7.66 1 97.31 87 ILE A O 1
ATOM 740 N N . GLY A 1 88 ? 13.883 -9.422 -6.195 1 95.69 88 GLY A N 1
ATOM 741 C CA . GLY A 1 88 ? 15.117 -8.961 -5.57 1 95.69 88 GLY A CA 1
ATOM 742 C C . GLY A 1 88 ? 14.875 -7.949 -4.469 1 95.69 88 GLY A C 1
ATOM 743 O O . GLY A 1 88 ? 15.82 -7.297 -4.008 1 95.69 88 GLY A O 1
ATOM 744 N N . GLU A 1 89 ? 13.672 -7.793 -4.09 1 94.69 89 GLU A N 1
ATOM 745 C CA . GLU A 1 89 ? 13.328 -6.859 -3.021 1 94.69 89 GLU A CA 1
ATOM 746 C C . GLU A 1 89 ? 13.234 -7.57 -1.676 1 94.69 89 GLU A C 1
ATOM 748 O O . GLU A 1 89 ? 13.391 -8.789 -1.6 1 94.69 89 GLU A O 1
ATOM 753 N N . THR A 1 90 ? 13.008 -6.746 -0.621 1 90.62 90 THR A N 1
ATOM 754 C CA . THR A 1 90 ? 12.945 -7.242 0.749 1 90.62 90 THR A CA 1
ATOM 755 C C . THR A 1 90 ? 11.906 -8.359 0.872 1 90.62 90 THR A C 1
ATOM 757 O O . THR A 1 90 ? 12.188 -9.406 1.453 1 90.62 90 THR A O 1
ATOM 760 N N . PHE A 1 91 ? 10.742 -8.102 0.322 1 94.88 91 PHE A N 1
ATOM 761 C CA . PHE A 1 91 ? 9.672 -9.094 0.384 1 94.88 91 PHE A CA 1
ATOM 762 C C . PHE A 1 91 ? 9.414 -9.695 -0.992 1 94.88 91 PHE A C 1
ATOM 764 O O . PHE A 1 91 ? 9.336 -8.969 -1.987 1 94.88 91 PHE A O 1
ATOM 771 N N . LYS A 1 92 ? 9.289 -10.969 -0.95 1 97.88 92 LYS A N 1
ATOM 772 C CA . LYS A 1 92 ? 8.664 -11.594 -2.109 1 97.88 92 LYS A CA 1
ATOM 773 C C . LYS A 1 92 ? 7.184 -11.234 -2.199 1 97.88 92 LYS A C 1
ATOM 775 O O . LYS A 1 92 ? 6.562 -10.883 -1.193 1 97.88 92 LYS A O 1
ATOM 780 N N . LYS A 1 93 ? 6.73 -11.25 -3.428 1 98.5 93 LYS A N 1
ATOM 781 C CA . LYS A 1 93 ? 5.324 -10.922 -3.646 1 98.5 93 LYS A CA 1
ATOM 782 C C . LYS A 1 93 ? 4.488 -12.188 -3.822 1 98.5 93 LYS A C 1
ATOM 784 O O . LYS A 1 93 ? 4.754 -13 -4.715 1 98.5 93 LYS A O 1
ATOM 789 N N . GLY A 1 94 ? 3.502 -12.328 -2.943 1 98.56 94 GLY A N 1
ATOM 790 C CA . GLY A 1 94 ? 2.668 -13.523 -2.98 1 98.56 94 GLY A CA 1
ATOM 791 C C . GLY A 1 94 ? 1.231 -13.234 -3.375 1 98.56 94 GLY A C 1
ATOM 792 O O . GLY A 1 94 ? 0.673 -12.203 -2.996 1 98.56 94 GLY A O 1
ATOM 793 N N . PHE A 1 95 ? 0.657 -14.156 -4.168 1 98.88 95 PHE A N 1
ATOM 794 C CA . PHE A 1 95 ? -0.729 -14.016 -4.594 1 98.88 95 PHE A CA 1
ATOM 795 C C . PHE A 1 95 ? -1.318 -15.367 -4.984 1 98.88 95 PHE A C 1
ATOM 797 O O . PHE A 1 95 ? -0.603 -16.375 -5.047 1 98.88 95 PHE A O 1
ATOM 804 N N . THR A 1 96 ? -2.609 -15.406 -5.219 1 98.81 96 THR A N 1
ATOM 805 C CA . THR A 1 96 ? -3.342 -16.625 -5.543 1 98.81 96 THR A CA 1
ATOM 806 C C . THR A 1 96 ? -3.525 -16.766 -7.051 1 98.81 96 THR A C 1
ATOM 808 O O . THR A 1 96 ? -3.76 -15.766 -7.742 1 98.81 96 THR A O 1
ATOM 811 N N . VAL A 1 97 ? -3.408 -17.969 -7.516 1 98.81 97 VAL A N 1
ATOM 812 C CA . VAL A 1 97 ? -3.766 -18.312 -8.883 1 98.81 97 VAL A CA 1
ATOM 813 C C . VAL A 1 97 ? -4.691 -19.531 -8.883 1 98.81 97 VAL A C 1
ATOM 815 O O . VAL A 1 97 ? -4.473 -20.484 -8.141 1 98.81 97 VAL A O 1
ATOM 818 N N . ASN A 1 98 ? -5.719 -19.406 -9.602 1 98.62 98 ASN A N 1
ATOM 819 C CA . ASN A 1 98 ? -6.633 -20.531 -9.781 1 98.62 98 ASN A CA 1
ATOM 820 C C . ASN A 1 98 ? -6.383 -21.266 -11.102 1 98.62 98 ASN A C 1
ATOM 822 O O . ASN A 1 98 ? -6.188 -22.484 -11.117 1 98.62 98 ASN A O 1
ATOM 826 N N . GLU A 1 99 ? -6.285 -20.547 -12.188 1 98.5 99 GLU A N 1
ATOM 827 C CA . GLU A 1 99 ? -6.023 -21.109 -13.516 1 98.5 99 GLU A CA 1
ATOM 828 C C . GLU A 1 99 ? -4.523 -21.188 -13.789 1 98.5 99 GLU A C 1
ATOM 830 O O . GLU A 1 99 ? -4.012 -20.516 -14.68 1 98.5 99 GLU A O 1
ATOM 835 N N . LEU A 1 100 ? -3.93 -22.188 -13.211 1 98.38 100 LEU A N 1
ATOM 836 C CA . LEU A 1 100 ? -2.473 -22.266 -13.203 1 98.38 100 LEU A CA 1
ATOM 837 C C . LEU A 1 100 ? -1.926 -22.406 -14.617 1 98.38 100 LEU A C 1
ATOM 839 O O . LEU A 1 100 ? -0.958 -21.75 -14.984 1 98.38 100 LEU A O 1
ATOM 843 N N . ASP A 1 101 ? -2.531 -23.281 -15.414 1 98.12 101 ASP A N 1
ATOM 844 C CA . ASP A 1 101 ? -2.023 -23.531 -16.75 1 98.12 101 ASP A CA 1
ATOM 845 C C . ASP A 1 101 ? -2.021 -22.266 -17.594 1 98.12 101 ASP A C 1
ATOM 847 O O . ASP A 1 101 ? -1.048 -21.969 -18.297 1 98.12 101 ASP A O 1
ATOM 851 N N . LYS A 1 102 ? -3.051 -21.531 -17.469 1 98.44 102 LYS A N 1
ATOM 852 C CA . LYS A 1 102 ? -3.15 -20.281 -18.234 1 98.44 102 LYS A CA 1
ATOM 853 C C . LYS A 1 102 ? -2.148 -19.25 -17.719 1 98.44 102 LYS A C 1
ATOM 855 O O . LYS A 1 102 ? -1.555 -18.516 -18.516 1 98.44 102 LYS A O 1
ATOM 860 N N . PHE A 1 103 ? -2.02 -19.234 -16.469 1 98.75 103 PHE A N 1
ATOM 861 C CA . PHE A 1 103 ? -1.056 -18.328 -15.859 1 98.75 103 PHE A CA 1
ATOM 862 C C . PHE A 1 103 ? 0.354 -18.625 -16.359 1 98.75 103 PHE A C 1
ATOM 864 O O . PHE A 1 103 ? 1.081 -17.703 -16.75 1 98.75 103 PHE A O 1
ATOM 871 N N . LEU A 1 104 ? 0.689 -19.875 -16.344 1 98.31 104 LEU A N 1
ATOM 872 C CA . LEU A 1 104 ? 2.031 -20.281 -16.734 1 98.31 104 LEU A CA 1
ATOM 873 C C . LEU A 1 104 ? 2.297 -19.953 -18.203 1 98.31 104 LEU A C 1
ATOM 875 O O . LEU A 1 104 ? 3.383 -19.484 -18.547 1 98.31 104 LEU A O 1
ATOM 879 N N . VAL A 1 105 ? 1.345 -20.219 -19.016 1 97.75 105 VAL A N 1
ATOM 880 C CA . VAL A 1 105 ? 1.491 -19.891 -20.438 1 97.75 105 VAL A CA 1
ATOM 881 C C . VAL A 1 105 ? 1.761 -18.391 -20.609 1 97.75 105 VAL A C 1
ATOM 883 O O . VAL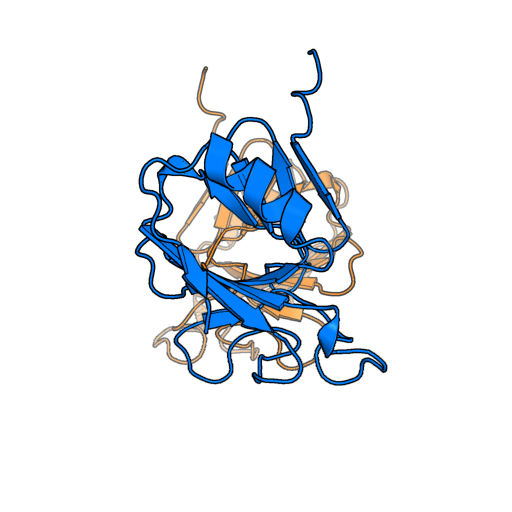 A 1 105 ? 2.662 -18 -21.344 1 97.75 105 VAL A O 1
ATOM 886 N N . ALA A 1 106 ? 1.048 -17.609 -19.891 1 98.12 106 ALA A N 1
ATOM 887 C CA . ALA A 1 106 ? 1.121 -16.156 -20.016 1 98.12 106 ALA A CA 1
ATOM 888 C C . ALA A 1 106 ? 2.449 -15.625 -19.484 1 98.12 106 ALA A C 1
ATOM 890 O O . ALA A 1 106 ? 3.107 -14.812 -20.141 1 98.12 106 ALA A O 1
ATOM 891 N N . ILE A 1 107 ? 2.83 -16.078 -18.297 1 98.25 107 ILE A N 1
ATOM 892 C CA . ILE A 1 107 ? 3.994 -15.469 -17.656 1 98.25 107 ILE A CA 1
ATOM 893 C C . ILE A 1 107 ? 5.266 -15.906 -18.375 1 98.25 107 ILE A C 1
ATOM 895 O O . ILE A 1 107 ? 6.215 -15.125 -18.5 1 98.25 107 ILE A O 1
ATOM 899 N N . ARG A 1 108 ? 5.32 -17.078 -18.906 1 97.38 108 ARG A N 1
ATOM 900 C CA . ARG A 1 108 ? 6.488 -17.594 -19.609 1 97.38 108 ARG A CA 1
ATOM 901 C C . ARG A 1 108 ? 6.781 -16.797 -20.875 1 97.38 108 ARG A C 1
ATOM 903 O O . ARG A 1 108 ? 7.938 -16.688 -21.297 1 97.38 108 ARG A O 1
ATOM 910 N N . LYS A 1 109 ? 5.785 -16.234 -21.359 1 95.81 109 LYS A N 1
ATOM 911 C CA . LYS A 1 109 ? 5.93 -15.422 -22.562 1 95.81 109 LYS A CA 1
ATOM 912 C C . LYS A 1 109 ? 6.855 -14.234 -22.297 1 95.81 109 LYS A C 1
ATOM 914 O O . LYS A 1 109 ? 7.496 -13.734 -23.234 1 95.81 109 LYS A O 1
ATOM 919 N N . TRP 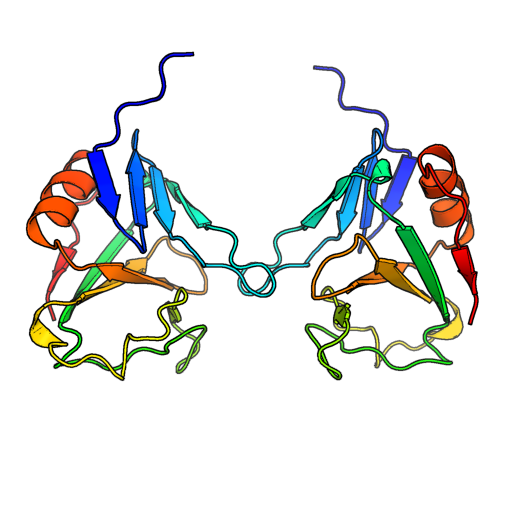A 1 110 ? 6.965 -13.836 -21.047 1 96.12 110 TRP A N 1
ATOM 920 C CA . TRP A 1 110 ? 7.609 -12.555 -20.781 1 96.12 110 TRP A CA 1
ATOM 921 C C . TRP A 1 110 ? 8.82 -12.734 -19.875 1 96.12 110 TRP A C 1
ATOM 923 O O . TRP A 1 110 ? 9.656 -11.836 -19.75 1 96.12 110 TRP A O 1
ATOM 933 N N . LEU A 1 111 ? 8.906 -13.898 -19.25 1 96.44 111 LEU A N 1
ATOM 934 C CA . LEU A 1 111 ? 10.008 -14.125 -18.328 1 96.44 111 LEU A CA 1
ATOM 935 C C . LEU A 1 111 ? 11.344 -14.141 -19.062 1 96.44 111 LEU A C 1
ATOM 937 O O . LEU A 1 111 ? 11.5 -14.859 -20.047 1 96.44 111 LEU A O 1
ATOM 941 N N . LYS A 1 112 ? 12.195 -13.398 -18.516 1 92.25 112 LYS A N 1
ATOM 942 C CA . LYS A 1 112 ? 13.547 -13.422 -19.078 1 92.25 112 LYS A CA 1
ATOM 943 C C . LYS A 1 112 ? 14.281 -14.703 -18.688 1 92.25 112 LYS A C 1
ATOM 945 O O . LYS A 1 112 ? 14.992 -15.289 -19.516 1 92.25 112 LYS A O 1
ATOM 950 N N . VAL A 1 113 ? 14.109 -15.047 -17.422 1 87.62 113 VAL A N 1
ATOM 951 C CA . VAL A 1 113 ? 14.672 -16.281 -16.891 1 87.62 113 VAL A CA 1
ATOM 952 C C . VAL A 1 113 ? 13.547 -17.234 -16.5 1 87.62 113 VAL A C 1
ATOM 954 O O . VAL A 1 113 ? 12.617 -16.859 -15.789 1 87.62 113 VAL A O 1
ATOM 957 N N . GLN A 1 114 ? 13.609 -18.453 -17.094 1 90.19 114 GLN A N 1
ATOM 958 C CA . GLN A 1 114 ? 12.578 -19.453 -16.797 1 90.19 114 GLN A CA 1
ATOM 959 C C . GLN A 1 114 ? 12.883 -20.188 -15.5 1 90.19 114 GLN A C 1
ATOM 961 O O . GLN A 1 114 ? 13.133 -21.391 -15.508 1 90.19 114 GLN A O 1
ATOM 966 N N . ASN A 1 115 ? 12.844 -19.469 -14.414 1 93.62 115 ASN A N 1
ATOM 967 C CA . ASN A 1 115 ? 13.07 -20.016 -13.086 1 93.62 115 ASN A CA 1
ATOM 968 C C . ASN A 1 115 ? 11.766 -20.156 -12.305 1 93.62 115 ASN A C 1
ATOM 970 O O . ASN A 1 115 ? 11.516 -19.406 -11.367 1 93.62 115 ASN A O 1
ATOM 974 N N . ILE A 1 116 ? 11.023 -21.172 -12.68 1 95.94 116 ILE A N 1
ATOM 975 C CA . ILE A 1 116 ? 9.75 -21.5 -12.047 1 95.94 116 ILE A CA 1
ATOM 976 C C . ILE A 1 116 ? 9.875 -22.812 -11.273 1 95.94 116 ILE A C 1
ATOM 978 O O . ILE A 1 116 ? 10.234 -23.844 -11.844 1 95.94 116 ILE A O 1
ATOM 982 N N . GLU A 1 117 ? 9.555 -22.734 -10.039 1 94.81 117 GLU A N 1
ATOM 983 C CA . GLU A 1 117 ? 9.68 -23.891 -9.156 1 94.81 117 GLU A CA 1
ATOM 984 C C . GLU A 1 117 ? 8.32 -24.297 -8.586 1 94.81 117 GLU A C 1
ATOM 986 O O . GLU A 1 117 ? 7.559 -23.438 -8.125 1 94.81 117 GLU A O 1
ATOM 991 N N . PHE A 1 118 ? 8.047 -25.594 -8.719 1 91.69 118 PHE A N 1
ATOM 992 C CA . PHE A 1 118 ? 6.867 -26.172 -8.086 1 91.69 118 PHE A CA 1
ATOM 993 C C . PHE A 1 118 ? 7.242 -26.891 -6.805 1 91.69 118 PHE A C 1
ATOM 995 O O . PHE A 1 118 ? 8.219 -27.641 -6.773 1 91.69 118 PHE A O 1
ATOM 1002 N N . LYS A 1 119 ? 6.527 -26.469 -5.672 1 82.62 119 LYS A N 1
ATOM 1003 C CA . LYS A 1 119 ? 6.793 -27.188 -4.434 1 82.62 119 LYS A CA 1
ATOM 1004 C C . LYS A 1 119 ? 5.527 -27.875 -3.914 1 82.62 119 LYS A C 1
ATOM 1006 O O . LYS A 1 119 ? 4.418 -27.406 -4.156 1 82.62 119 LYS A O 1
ATOM 1011 N N . MET B 1 1 ? 8.836 18.094 -20.5 1 40.56 1 MET B N 1
ATOM 1012 C CA . MET B 1 1 ? 7.547 18.5 -19.938 1 40.56 1 MET B CA 1
ATOM 1013 C C . MET B 1 1 ? 7.738 19.297 -18.656 1 40.56 1 MET B C 1
ATOM 1015 O O . MET B 1 1 ? 8.594 18.953 -17.828 1 40.56 1 MET B O 1
ATOM 1019 N N . ALA B 1 2 ? 7.496 20.469 -18.672 1 53.78 2 ALA B N 1
ATOM 1020 C CA . ALA B 1 2 ? 7.836 21.375 -17.578 1 53.78 2 ALA B CA 1
ATOM 1021 C C . ALA B 1 2 ? 7.363 20.828 -16.234 1 53.78 2 ALA B C 1
ATOM 1023 O O . ALA B 1 2 ? 6.223 20.375 -16.109 1 53.78 2 ALA B O 1
ATOM 1024 N N . LYS B 1 3 ? 8.281 20.266 -15.414 1 64.81 3 LYS B N 1
ATOM 1025 C CA . LYS B 1 3 ? 7.922 19.766 -14.094 1 64.81 3 LYS B CA 1
ATOM 1026 C C . LYS B 1 3 ? 6.992 20.734 -13.367 1 64.81 3 LYS B C 1
ATOM 1028 O O . LYS B 1 3 ? 7.234 21.938 -13.352 1 64.81 3 LYS B O 1
ATOM 1033 N N . ALA B 1 4 ? 5.77 20.406 -13.031 1 76.44 4 ALA B N 1
ATOM 1034 C CA . ALA B 1 4 ? 4.789 21.25 -12.352 1 76.44 4 ALA B CA 1
ATOM 1035 C C . ALA B 1 4 ? 5.402 21.906 -11.125 1 76.44 4 ALA B C 1
ATOM 1037 O O . ALA B 1 4 ? 6.258 21.328 -10.453 1 76.44 4 ALA B O 1
ATOM 1038 N N . PRO B 1 5 ? 5.086 23.203 -11.031 1 90.25 5 PRO B N 1
ATOM 1039 C CA . PRO B 1 5 ? 5.629 23.922 -9.875 1 90.25 5 PRO B CA 1
ATOM 1040 C C . PRO B 1 5 ? 5.289 23.25 -8.547 1 90.25 5 PRO B C 1
ATOM 1042 O O . PRO B 1 5 ? 4.203 22.688 -8.398 1 90.25 5 PRO B O 1
ATOM 1045 N N . ILE B 1 6 ? 6.25 23.125 -7.684 1 96.44 6 ILE B N 1
ATOM 1046 C CA . ILE B 1 6 ? 6.078 22.578 -6.348 1 96.44 6 ILE B CA 1
ATOM 1047 C C . ILE B 1 6 ? 5.656 23.672 -5.379 1 96.44 6 ILE B C 1
ATOM 1049 O O . ILE B 1 6 ? 6.383 24.656 -5.188 1 96.44 6 ILE B O 1
ATOM 1053 N N . ASP B 1 7 ? 4.477 23.531 -4.73 1 97.88 7 ASP B N 1
ATOM 1054 C CA . ASP B 1 7 ? 3.947 24.5 -3.773 1 97.88 7 ASP B CA 1
ATOM 1055 C C . ASP B 1 7 ? 4.512 24.25 -2.375 1 97.88 7 ASP B C 1
ATOM 1057 O O . ASP B 1 7 ? 4.695 25.188 -1.6 1 97.88 7 ASP B O 1
ATOM 1061 N N . PHE B 1 8 ? 4.746 23.047 -2.109 1 98.62 8 PHE B N 1
ATOM 1062 C CA . PHE B 1 8 ? 5.184 22.625 -0.782 1 98.62 8 PHE B CA 1
ATOM 1063 C C . PHE B 1 8 ? 5.812 21.25 -0.829 1 98.62 8 PHE B C 1
ATOM 1065 O O . PHE B 1 8 ? 5.309 20.359 -1.515 1 98.62 8 PHE B O 1
ATOM 1072 N N . GLU B 1 9 ? 6.941 21.047 -0.137 1 98.69 9 GLU B N 1
ATOM 1073 C CA . GLU B 1 9 ? 7.52 19.719 -0.022 1 98.69 9 GLU B CA 1
ATOM 1074 C C . GLU B 1 9 ? 8.391 19.594 1.226 1 98.69 9 GLU B C 1
ATOM 1076 O O . GLU B 1 9 ? 9.227 20.469 1.49 1 98.69 9 GLU B O 1
ATOM 1081 N N . GLU B 1 10 ? 8.203 18.656 1.925 1 98.25 10 GLU B N 1
ATOM 1082 C CA . GLU B 1 10 ? 9.062 18.234 3.025 1 98.25 10 GLU B CA 1
ATOM 1083 C C . GLU B 1 10 ? 9.125 16.719 3.119 1 98.25 10 GLU B C 1
ATOM 1085 O O . GLU B 1 10 ? 8.805 16.016 2.156 1 98.25 10 GLU B O 1
ATOM 1090 N N . GLU B 1 11 ? 9.57 16.156 4.27 1 98.06 11 GLU B N 1
ATOM 1091 C CA . GLU B 1 11 ? 9.891 14.734 4.406 1 98.06 11 GLU B CA 1
ATOM 1092 C C . GLU B 1 11 ? 8.641 13.875 4.238 1 98.06 11 GLU B C 1
ATOM 1094 O O . GLU B 1 11 ? 8.703 12.781 3.678 1 98.06 11 GLU B O 1
ATOM 1099 N N . TRP B 1 12 ? 7.488 14.352 4.551 1 98.56 12 TRP B N 1
ATOM 1100 C CA . TRP B 1 12 ? 6.34 13.461 4.715 1 98.56 12 TRP B CA 1
ATOM 1101 C C . TRP B 1 12 ? 5.266 13.758 3.674 1 98.56 12 TRP B C 1
ATOM 1103 O O . TRP B 1 12 ? 4.371 12.945 3.445 1 98.56 12 TRP B O 1
ATOM 1113 N N . SER B 1 13 ? 5.426 14.961 3.016 1 98.81 13 SER B N 1
ATOM 1114 C CA . SER B 1 13 ? 4.363 15.273 2.068 1 98.81 13 SER B CA 1
ATOM 1115 C C . SER B 1 13 ? 4.828 16.281 1.03 1 98.81 13 SER B C 1
ATOM 1117 O O . SER B 1 13 ? 5.867 16.938 1.206 1 98.81 13 SER B O 1
ATOM 1119 N N . LYS B 1 14 ? 4.105 16.328 -0.02 1 98.81 14 LYS B N 1
ATOM 1120 C CA . LYS B 1 14 ? 4.352 17.219 -1.143 1 98.81 14 LYS B CA 1
ATOM 1121 C C . LYS B 1 14 ? 3.041 17.703 -1.764 1 98.81 14 LYS B C 1
ATOM 1123 O O . LYS B 1 14 ? 2.086 16.922 -1.879 1 98.81 14 LYS B O 1
ATOM 1128 N N . ILE B 1 15 ? 2.986 18.984 -2.078 1 98.75 15 ILE B N 1
ATOM 1129 C CA . ILE B 1 15 ? 1.852 19.547 -2.799 1 98.75 15 ILE B CA 1
ATOM 1130 C C . ILE B 1 15 ? 2.332 20.172 -4.109 1 98.75 15 ILE B C 1
ATOM 1132 O O . ILE B 1 15 ? 3.264 20.984 -4.113 1 98.75 15 ILE B O 1
ATOM 1136 N N . SER B 1 16 ? 1.786 19.688 -5.137 1 98.38 16 SER B N 1
ATOM 1137 C CA . SER B 1 16 ? 2.096 20.234 -6.457 1 98.38 16 SER B CA 1
ATOM 1138 C C . SER B 1 16 ? 0.906 20.109 -7.402 1 98.38 16 SER B C 1
ATOM 1140 O O . SER B 1 16 ? 0.299 19.031 -7.5 1 98.38 16 SER B O 1
ATOM 1142 N N . ASN B 1 17 ? 0.531 21.203 -8.008 1 96.62 17 ASN B N 1
ATOM 1143 C CA . ASN B 1 17 ? -0.489 21.203 -9.047 1 96.62 17 ASN B CA 1
ATOM 1144 C C . ASN B 1 17 ? -1.787 20.562 -8.562 1 96.62 17 ASN B C 1
ATOM 1146 O O . ASN B 1 17 ? -2.34 19.688 -9.227 1 96.62 17 ASN B O 1
ATOM 1150 N N . GLY B 1 18 ? -2.152 20.938 -7.359 1 97.5 18 GLY B N 1
ATOM 1151 C CA . GLY B 1 18 ? -3.443 20.531 -6.832 1 97.5 18 GLY B CA 1
ATOM 1152 C C . GLY B 1 18 ? -3.438 19.109 -6.281 1 97.5 18 GLY B C 1
ATOM 1153 O O . GLY B 1 18 ? -4.488 18.578 -5.93 1 97.5 18 GLY B O 1
ATOM 1154 N N . THR B 1 19 ? -2.289 18.469 -6.211 1 98.56 19 THR B N 1
ATOM 1155 C CA . THR B 1 19 ? -2.17 17.109 -5.695 1 98.56 19 THR B CA 1
ATOM 1156 C C . THR B 1 19 ? -1.376 17.094 -4.395 1 98.56 19 THR B C 1
ATOM 1158 O O . THR B 1 19 ? -0.323 17.719 -4.293 1 98.56 19 THR B O 1
ATOM 1161 N N . LEU B 1 20 ? -1.896 16.469 -3.389 1 98.81 20 LEU B N 1
ATOM 1162 C CA . LEU B 1 20 ? -1.191 16.156 -2.148 1 98.81 20 LEU B CA 1
ATOM 1163 C C . LEU B 1 20 ? -0.585 14.766 -2.197 1 98.81 20 LEU B C 1
ATOM 1165 O O . LEU B 1 20 ? -1.308 13.773 -2.326 1 98.81 20 LEU B O 1
ATOM 1169 N N . GLU B 1 21 ? 0.636 14.703 -2.207 1 98.81 21 GLU B N 1
ATOM 1170 C CA . GLU B 1 21 ? 1.347 13.43 -2.092 1 98.81 21 GLU B CA 1
ATOM 1171 C C . GLU B 1 21 ? 1.739 13.148 -0.645 1 98.81 21 GLU B C 1
ATOM 1173 O O . GLU B 1 21 ? 2.496 13.906 -0.04 1 98.81 21 GLU B O 1
ATOM 1178 N N . ILE B 1 22 ? 1.192 12.109 -0.072 1 98.88 22 ILE B N 1
ATOM 1179 C CA . ILE B 1 22 ? 1.565 11.641 1.258 1 98.88 22 ILE B CA 1
ATOM 1180 C C . ILE B 1 22 ? 2.602 10.523 1.14 1 98.88 22 ILE B C 1
ATOM 1182 O O . ILE B 1 22 ? 2.299 9.438 0.638 1 98.88 22 ILE B O 1
ATOM 1186 N N . LYS B 1 23 ? 3.758 10.812 1.593 1 98.56 23 LYS B N 1
ATOM 1187 C CA . LYS B 1 23 ? 4.883 9.898 1.427 1 98.56 23 LYS B CA 1
ATOM 1188 C C . LYS B 1 23 ? 4.812 8.75 2.436 1 98.56 23 LYS B C 1
ATOM 1190 O O . LYS B 1 23 ? 4.152 8.867 3.471 1 98.56 23 LYS B O 1
ATOM 1195 N N . TRP B 1 24 ? 5.391 7.609 2.09 1 97.25 24 TRP B N 1
ATOM 1196 C CA . TRP B 1 24 ? 5.52 6.445 2.959 1 97.25 24 TRP B CA 1
ATOM 1197 C C . TRP B 1 24 ? 4.152 5.98 3.447 1 97.25 24 TRP B C 1
ATOM 1199 O O . TRP B 1 24 ? 3.996 5.598 4.609 1 97.25 24 TRP B O 1
ATOM 1209 N N . PHE B 1 25 ? 3.201 6.098 2.578 1 98.06 25 PHE B N 1
ATOM 1210 C CA . PHE B 1 25 ? 1.82 5.906 3.006 1 98.06 25 PHE B CA 1
ATOM 1211 C C . PHE B 1 25 ? 1.465 4.426 3.045 1 98.06 25 PHE B C 1
ATOM 1213 O O . PHE B 1 25 ? 0.904 3.943 4.031 1 98.06 25 PHE B O 1
ATOM 1220 N N . TYR B 1 26 ? 1.854 3.723 2.006 1 96.5 26 TYR B N 1
ATOM 1221 C CA . TYR B 1 26 ? 1.375 2.352 1.866 1 96.5 26 TYR B CA 1
ATOM 1222 C C . TYR B 1 26 ? 2.314 1.372 2.561 1 96.5 26 TYR B C 1
ATOM 1224 O O . TYR B 1 26 ? 3.527 1.594 2.609 1 96.5 26 TYR B O 1
ATOM 1232 N N . PHE B 1 27 ? 1.703 0.385 2.996 1 93.44 27 PHE B N 1
ATOM 1233 C CA . PHE B 1 27 ? 2.414 -0.804 3.449 1 93.44 27 PHE B CA 1
ATOM 1234 C C . PHE B 1 27 ? 2.232 -1.953 2.465 1 93.44 27 PHE B C 1
ATOM 1236 O O . PHE B 1 27 ? 1.146 -2.133 1.909 1 93.44 27 PHE B O 1
ATOM 1243 N N . PRO B 1 28 ? 3.33 -2.828 2 1 91.06 28 PRO B N 1
ATOM 1244 C CA . PRO B 1 28 ? 4.621 -3.018 2.666 1 91.06 28 PRO B CA 1
ATOM 1245 C C . PRO B 1 28 ? 5.746 -2.225 2.006 1 91.06 28 PRO B C 1
ATOM 1247 O O . PRO B 1 28 ? 6.902 -2.322 2.424 1 91.06 28 PRO B O 1
ATOM 1250 N N . THR B 1 29 ? 5.652 -1.418 0.941 1 88.12 29 THR B N 1
ATOM 1251 C CA . THR B 1 29 ? 6.746 -0.853 0.162 1 88.12 29 THR B CA 1
ATOM 1252 C C . THR B 1 29 ? 6.957 0.617 0.514 1 88.12 29 THR B C 1
ATOM 1254 O O . THR B 1 29 ? 7.836 1.275 -0.049 1 88.12 29 THR B O 1
ATOM 1257 N N . THR B 1 30 ? 6.223 1.419 1.265 1 89.62 30 THR B N 1
ATOM 1258 C CA . THR B 1 30 ? 6.344 2.826 1.629 1 89.62 30 THR B CA 1
ATOM 1259 C C . THR B 1 30 ? 5.941 3.725 0.463 1 89.62 30 THR B C 1
ATOM 1261 O O . THR B 1 30 ? 6.383 4.871 0.375 1 89.62 30 THR B O 1
ATOM 1264 N N . GLN B 1 31 ? 5.27 3.186 -0.475 1 94.38 31 GLN B N 1
ATOM 1265 C CA . GLN B 1 31 ? 4.805 3.975 -1.609 1 94.38 31 GLN B CA 1
ATOM 1266 C C . GLN B 1 31 ? 3.9 5.117 -1.151 1 94.38 31 GLN B C 1
ATOM 1268 O O . GLN B 1 31 ? 3.182 4.984 -0.157 1 94.38 31 GLN B O 1
ATOM 1273 N N . SER B 1 32 ? 3.994 6.137 -1.935 1 97.69 32 SER B N 1
ATOM 1274 C CA . SER B 1 32 ? 3.223 7.328 -1.604 1 97.69 32 SER B CA 1
ATOM 1275 C C . SER B 1 32 ? 1.77 7.188 -2.045 1 97.69 32 SER B C 1
ATOM 1277 O O . SER B 1 32 ? 1.465 6.414 -2.955 1 97.69 32 SER B O 1
ATOM 1279 N N . LEU B 1 33 ? 0.907 7.957 -1.332 1 98 33 LEU B N 1
ATOM 1280 C CA . LEU B 1 33 ? -0.474 8.164 -1.756 1 98 33 LEU B CA 1
ATOM 1281 C C . LEU B 1 33 ? -0.659 9.562 -2.34 1 98 33 LEU B C 1
ATOM 1283 O O . LEU B 1 33 ? -0.215 10.547 -1.751 1 98 33 LEU B O 1
ATOM 1287 N N . LYS B 1 34 ? -1.194 9.602 -3.498 1 98.06 34 LYS B N 1
ATOM 1288 C CA . LYS B 1 34 ? -1.547 10.883 -4.098 1 98.06 34 LYS B CA 1
ATOM 1289 C C . LYS B 1 34 ? -3.041 11.164 -3.963 1 98.06 34 LYS B C 1
ATOM 1291 O O . LYS B 1 34 ? -3.869 10.312 -4.293 1 98.06 34 LYS B O 1
ATOM 1296 N N . VAL B 1 35 ? -3.359 12.328 -3.477 1 98.06 35 VAL B N 1
ATOM 1297 C CA . VAL B 1 35 ? -4.727 12.781 -3.25 1 98.06 35 VAL B CA 1
ATOM 1298 C C . VAL B 1 35 ? -4.988 14.062 -4.039 1 98.06 35 VAL B C 1
ATOM 1300 O O . VAL B 1 35 ? -4.211 15.016 -3.959 1 98.06 35 VAL B O 1
ATOM 1303 N N . ASP B 1 36 ? -6.047 13.984 -4.816 1 98.19 36 ASP B N 1
ATOM 1304 C CA . ASP B 1 36 ? -6.516 15.25 -5.363 1 98.19 36 ASP B CA 1
ATOM 1305 C C . ASP B 1 36 ? -7.074 16.156 -4.262 1 98.19 36 ASP B C 1
ATOM 1307 O O . ASP B 1 36 ? -8.055 15.797 -3.604 1 98.19 36 ASP B O 1
ATOM 1311 N N . ILE B 1 37 ? -6.527 17.328 -4.137 1 98.44 37 ILE B N 1
ATOM 1312 C CA . ILE B 1 37 ? -6.863 18.203 -3.012 1 98.44 37 ILE B CA 1
ATOM 1313 C C . ILE B 1 37 ? -8.32 18.641 -3.117 1 98.44 37 ILE B C 1
ATOM 1315 O O . ILE B 1 37 ? -8.992 18.828 -2.102 1 98.44 37 ILE B O 1
ATOM 1319 N N . ASP B 1 38 ? -8.82 18.672 -4.273 1 96.19 38 ASP B N 1
ATOM 1320 C CA . ASP B 1 38 ? -10.211 19.109 -4.461 1 96.19 38 ASP B CA 1
ATOM 1321 C C . ASP B 1 38 ? -11.18 18.094 -3.867 1 96.19 38 ASP B C 1
ATOM 1323 O O . ASP B 1 38 ? -12.352 18.391 -3.656 1 96.19 38 ASP B O 1
ATOM 1327 N N . LYS B 1 39 ? -10.758 16.875 -3.6 1 97.25 39 LYS B N 1
ATOM 1328 C CA . LYS B 1 39 ? -11.594 15.836 -3.025 1 97.25 39 LYS B CA 1
ATOM 1329 C C . LYS B 1 39 ? -11.602 15.906 -1.501 1 97.25 39 LYS B C 1
ATOM 1331 O O . LYS B 1 39 ? -12.398 15.234 -0.844 1 97.25 39 LYS B O 1
ATOM 1336 N N . ILE B 1 40 ? -10.75 16.719 -0.872 1 98.31 40 ILE B N 1
ATOM 1337 C CA . ILE B 1 40 ? -10.625 16.797 0.58 1 98.31 40 ILE B CA 1
ATOM 1338 C C . ILE B 1 40 ? -11.82 17.547 1.162 1 98.31 40 ILE B C 1
ATOM 1340 O O . ILE B 1 40 ? -12.117 18.672 0.748 1 98.31 40 ILE B O 1
ATOM 1344 N N . LYS B 1 41 ? -12.414 16.922 2.125 1 98.06 41 LYS B N 1
ATOM 1345 C CA . LYS B 1 41 ? -13.602 17.484 2.77 1 98.06 41 LYS B CA 1
ATOM 1346 C C . LYS B 1 41 ? -13.242 18.203 4.062 1 98.06 41 LYS B C 1
ATOM 1348 O O . LYS B 1 41 ? -13.922 19.156 4.469 1 98.06 41 LYS B O 1
ATOM 1353 N N . GLN B 1 42 ? -12.219 17.672 4.684 1 98.31 42 GLN B N 1
ATOM 1354 C CA . GLN B 1 42 ? -11.812 18.219 5.973 1 98.31 42 GLN B CA 1
ATOM 1355 C C . GLN B 1 42 ? -10.328 17.969 6.227 1 98.31 42 GLN B C 1
ATOM 1357 O O . GLN B 1 42 ? -9.789 16.938 5.852 1 98.31 42 GLN B O 1
ATOM 1362 N N . VAL B 1 43 ? -9.695 18.953 6.809 1 98.62 43 VAL B N 1
ATOM 1363 C CA . VAL B 1 43 ? -8.328 18.844 7.309 1 98.62 43 VAL B CA 1
ATOM 1364 C C . VAL B 1 43 ? -8.312 19.078 8.82 1 98.62 43 VAL B C 1
ATOM 1366 O O . VAL B 1 43 ? -8.812 20.094 9.297 1 98.62 43 VAL B O 1
ATOM 1369 N N . LYS B 1 44 ? -7.809 18.141 9.562 1 98.44 44 LYS B N 1
ATOM 1370 C CA . LYS B 1 44 ? -7.629 18.297 11 1 98.44 44 LYS B CA 1
ATOM 1371 C C . LYS B 1 44 ? -6.152 18.312 11.375 1 98.44 44 LYS B C 1
ATOM 1373 O O . LYS B 1 44 ? -5.379 17.484 10.891 1 98.44 44 LYS B O 1
ATOM 1378 N N . ILE B 1 45 ? -5.82 19.234 12.234 1 98.5 45 ILE B N 1
ATOM 1379 C CA . ILE B 1 45 ? -4.414 19.422 12.57 1 98.5 45 ILE B CA 1
ATOM 1380 C C . ILE B 1 45 ? -4.25 19.453 14.086 1 98.5 45 ILE B C 1
ATOM 1382 O O . ILE B 1 45 ? -4.984 20.172 14.781 1 98.5 45 ILE B O 1
ATOM 1386 N N . MET B 1 46 ? -3.332 18.703 14.578 1 98.31 46 MET B N 1
ATOM 1387 C CA . MET B 1 46 ? -2.99 18.688 16 1 98.31 46 MET B CA 1
ATOM 1388 C C . MET B 1 46 ? -1.479 18.641 16.203 1 98.31 46 MET B C 1
ATOM 1390 O O . MET B 1 46 ? -0.781 17.922 15.484 1 98.31 46 MET B O 1
ATOM 1394 N N . ARG B 1 47 ? -1.074 19.406 17.203 1 98.12 47 ARG B N 1
ATOM 1395 C CA . ARG B 1 47 ? 0.345 19.328 17.531 1 98.12 47 ARG B CA 1
ATOM 1396 C C . ARG B 1 47 ? 0.703 17.953 18.078 1 98.12 47 ARG B C 1
ATOM 1398 O O . ARG B 1 47 ? -0.103 17.328 18.766 1 98.12 47 ARG B O 1
ATOM 1405 N N . GLN B 1 48 ? 1.934 17.531 17.797 1 98.06 48 GLN B N 1
ATOM 1406 C CA . GLN B 1 48 ? 2.285 16.156 18.125 1 98.06 48 GLN B CA 1
ATOM 1407 C C . GLN B 1 48 ? 2.473 15.984 19.641 1 98.06 48 GLN B C 1
ATOM 1409 O O . GLN B 1 48 ? 2.283 14.883 20.172 1 98.06 48 GLN B O 1
ATOM 1414 N N . ASP B 1 49 ? 2.859 17.062 20.328 1 97.19 49 ASP B N 1
ATOM 1415 C CA . ASP B 1 49 ? 3.029 16.938 21.766 1 97.19 49 ASP B CA 1
ATOM 1416 C C . ASP B 1 49 ? 1.678 16.891 22.484 1 97.19 49 ASP B C 1
ATOM 1418 O O . ASP B 1 49 ? 1.605 16.562 23.672 1 97.19 49 ASP B O 1
ATOM 1422 N N . LYS B 1 50 ? 0.573 17.141 21.781 1 96.31 50 LYS B N 1
ATOM 1423 C CA . LYS B 1 50 ? -0.763 17.188 22.359 1 96.31 50 LYS B CA 1
ATOM 1424 C C . LYS B 1 50 ? -1.639 16.062 21.844 1 96.31 50 LYS B C 1
ATOM 1426 O O . LYS B 1 50 ? -2.84 16.016 22.109 1 96.31 50 LYS B O 1
ATOM 1431 N N . SER B 1 51 ? -1.073 15.25 21.016 1 95 51 SER B N 1
ATOM 1432 C CA . SER B 1 51 ? -1.86 14.172 20.422 1 95 51 SER B CA 1
ATOM 1433 C C . SER B 1 51 ? -1.002 12.938 20.156 1 95 51 SER B C 1
ATOM 1435 O O . SER B 1 51 ? 0.207 13.047 19.953 1 95 51 SER B O 1
ATOM 1437 N N . TYR B 1 52 ? -1.691 11.82 20.25 1 95.31 52 TYR B N 1
ATOM 1438 C CA . TYR B 1 52 ? -1.027 10.57 19.891 1 95.31 52 TYR B CA 1
ATOM 1439 C C . TYR B 1 52 ? -1.465 10.102 18.516 1 95.31 52 TYR B C 1
ATOM 1441 O O . TYR B 1 52 ? -2.639 10.219 18.156 1 95.31 52 TYR B O 1
ATOM 1449 N N . ALA B 1 53 ? -0.49 9.625 17.719 1 97.19 53 ALA B N 1
ATOM 1450 C CA . ALA B 1 53 ? -0.699 8.969 16.438 1 97.19 53 ALA B CA 1
ATOM 1451 C C . ALA B 1 53 ? 0.311 7.848 16.219 1 97.19 53 ALA B C 1
ATOM 1453 O O . ALA B 1 53 ? 1.469 7.961 16.625 1 97.19 53 ALA B O 1
ATOM 1454 N N . LYS B 1 54 ? -0.148 6.859 15.586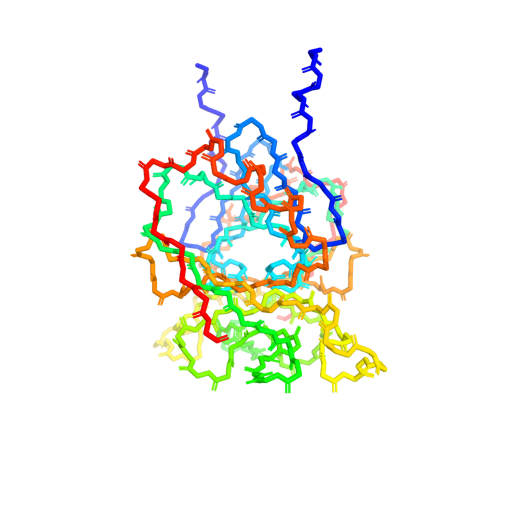 1 97.06 54 LYS B N 1
ATOM 1455 C CA . LYS B 1 54 ? 0.762 5.75 15.312 1 97.06 54 LYS B CA 1
ATOM 1456 C C . LYS B 1 54 ? 1.923 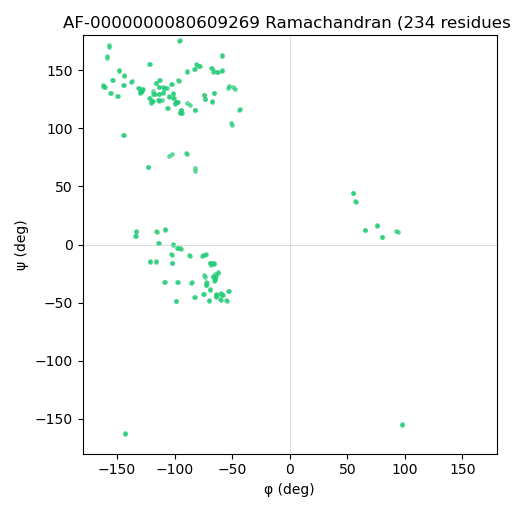6.195 14.43 1 97.06 54 LYS B C 1
ATOM 1458 O O . LYS B 1 54 ? 1.757 7.062 13.562 1 97.06 54 LYS B O 1
ATOM 1463 N N . ASN B 1 55 ? 3.076 5.488 14.703 1 97.88 55 ASN B N 1
ATOM 1464 C CA . ASN B 1 55 ? 4.219 5.738 13.828 1 97.88 55 ASN B CA 1
ATOM 1465 C C . ASN B 1 55 ? 3.945 5.273 12.406 1 97.88 55 ASN B C 1
ATOM 1467 O O . ASN B 1 55 ? 4.461 5.855 11.445 1 97.88 55 ASN B O 1
ATOM 1471 N N . TRP B 1 56 ? 3.189 4.277 12.227 1 97.06 56 TRP B N 1
ATOM 1472 C CA . TRP B 1 56 ? 2.703 3.748 10.953 1 97.06 56 TRP B CA 1
ATOM 1473 C C . TRP B 1 56 ? 1.472 2.875 11.164 1 97.06 56 TRP B C 1
ATOM 1475 O O . TRP B 1 56 ? 1.429 2.062 12.094 1 97.06 56 TRP B O 1
ATOM 1485 N N . GLY B 1 57 ? 0.496 3.141 10.234 1 95.94 57 GLY B N 1
ATOM 1486 C CA . GLY B 1 57 ? -0.686 2.303 10.352 1 95.94 57 GLY B CA 1
ATOM 1487 C C . GLY B 1 57 ? -1.814 2.967 11.117 1 95.94 57 GLY B C 1
ATOM 1488 O O . GLY B 1 57 ? -2.006 4.18 11.023 1 95.94 57 GLY B O 1
ATOM 1489 N N . SER B 1 58 ? -2.67 2.098 11.719 1 95.69 58 SER B N 1
ATOM 1490 C CA . SER B 1 58 ? -3.857 2.605 12.398 1 95.69 58 SER B CA 1
ATOM 1491 C C . SER B 1 58 ? -3.953 2.064 13.82 1 95.69 58 SER B C 1
ATOM 1493 O O . SER B 1 58 ? -3.668 0.891 14.062 1 95.69 58 SER B O 1
ATOM 1495 N N . GLY B 1 59 ? -4.25 3.002 14.781 1 90.12 59 GLY B N 1
ATOM 1496 C CA . GLY B 1 59 ? -4.457 2.584 16.156 1 90.12 59 GLY B CA 1
ATOM 1497 C C . GLY B 1 59 ? -5.922 2.531 16.547 1 90.12 59 GLY B C 1
ATOM 1498 O O . GLY B 1 59 ? -6.277 1.942 17.562 1 90.12 59 GLY B O 1
ATOM 1499 N N . ASP B 1 60 ? -6.785 3.143 15.766 1 90 60 ASP B N 1
ATOM 1500 C CA . ASP B 1 60 ? -8.188 3.271 16.156 1 90 60 ASP B CA 1
ATOM 1501 C C . ASP B 1 60 ? -9.109 2.916 14.984 1 90 60 ASP B C 1
ATOM 1503 O O . ASP B 1 60 ? -10.305 3.221 15.023 1 90 60 ASP B O 1
ATOM 1507 N N . PHE B 1 61 ? -8.656 2.43 13.883 1 88.75 61 PHE B N 1
ATOM 1508 C CA . PHE B 1 61 ? -9.359 1.989 12.688 1 88.75 61 PHE B CA 1
ATOM 1509 C C . PHE B 1 61 ? -10.062 3.162 12.008 1 88.75 61 PHE B C 1
ATOM 1511 O O . PHE B 1 61 ? -10.906 2.963 11.133 1 88.75 61 PHE B O 1
ATOM 1518 N N . THR B 1 62 ? -9.75 4.406 12.406 1 94.5 62 THR B N 1
ATOM 1519 C CA . THR B 1 62 ? -10.383 5.566 11.781 1 94.5 62 THR B CA 1
ATOM 1520 C C . THR B 1 62 ? -9.383 6.312 10.898 1 94.5 62 THR B C 1
ATOM 1522 O O . THR B 1 62 ? -9.773 6.945 9.914 1 94.5 62 THR B O 1
ATOM 1525 N N . THR B 1 63 ? -8.164 6.258 11.328 1 97.38 63 THR B N 1
ATOM 1526 C CA . THR B 1 63 ? -7.121 6.969 10.602 1 97.38 63 THR B CA 1
ATOM 1527 C C . THR B 1 63 ? -5.945 6.043 10.305 1 97.38 63 THR B C 1
ATOM 1529 O O . THR B 1 63 ? -5.527 5.266 11.172 1 97.38 63 THR B O 1
ATOM 1532 N N . TRP B 1 64 ? -5.492 6.051 9.047 1 97.81 64 TRP B N 1
ATOM 1533 C CA . TRP B 1 64 ? -4.23 5.41 8.703 1 97.81 64 TRP B CA 1
ATOM 1534 C C . TRP B 1 64 ? -3.098 6.434 8.648 1 97.81 64 TRP B C 1
ATOM 1536 O O . TRP B 1 64 ? -3.146 7.383 7.863 1 97.81 64 TRP B O 1
ATOM 1546 N N . TRP B 1 65 ? -2.074 6.176 9.453 1 98.44 65 TRP B N 1
ATOM 1547 C CA . TRP B 1 65 ? -0.962 7.113 9.578 1 98.44 65 TRP B CA 1
ATOM 1548 C C . TRP B 1 65 ? 0.213 6.68 8.703 1 98.44 65 TRP B C 1
ATOM 1550 O O . TRP B 1 65 ? 0.676 5.543 8.805 1 98.44 65 TRP B O 1
ATOM 1560 N N . ALA B 1 66 ? 0.572 7.605 7.836 1 98.5 66 ALA B N 1
ATOM 1561 C CA . ALA B 1 66 ? 1.805 7.398 7.078 1 98.5 66 ALA B CA 1
ATOM 1562 C C . ALA B 1 66 ? 3.002 7.25 8.016 1 98.5 66 ALA B C 1
ATOM 1564 O O . ALA B 1 66 ? 2.955 7.684 9.164 1 98.5 66 ALA B O 1
ATOM 1565 N N . CYS B 1 67 ? 4.008 6.742 7.488 1 97.94 67 CYS B N 1
ATOM 1566 C CA . CYS B 1 67 ? 5.156 6.359 8.305 1 97.94 67 CYS B CA 1
ATOM 1567 C C . CYS B 1 67 ? 5.93 7.59 8.766 1 97.94 67 CYS B C 1
ATOM 1569 O O . CYS B 1 67 ? 6.301 8.438 7.949 1 97.94 67 CYS B O 1
ATOM 1571 N N . ASP B 1 68 ? 6.113 7.719 9.945 1 98.12 68 ASP B N 1
ATOM 1572 C CA . ASP B 1 68 ? 7.023 8.602 10.672 1 98.12 68 ASP B CA 1
ATOM 1573 C C . ASP B 1 68 ? 7.57 7.918 11.922 1 98.12 68 ASP B C 1
ATOM 1575 O O . ASP B 1 68 ? 6.98 8.023 13 1 98.12 68 ASP B O 1
ATOM 1579 N N . MET B 1 69 ? 8.703 7.328 11.789 1 95.38 69 MET B N 1
ATOM 1580 C CA . MET B 1 69 ? 9.242 6.477 12.844 1 95.38 69 MET B CA 1
ATOM 1581 C C . MET B 1 69 ? 9.641 7.305 14.062 1 95.38 69 MET B C 1
ATOM 1583 O O . MET B 1 69 ? 9.789 6.766 15.156 1 95.38 69 MET B O 1
ATOM 1587 N N . LYS B 1 70 ? 9.742 8.586 13.852 1 96.94 70 LYS B N 1
ATOM 1588 C CA . LYS B 1 70 ? 10.156 9.453 14.953 1 96.94 70 LYS B CA 1
ATOM 1589 C C . LYS B 1 70 ? 8.945 10.094 15.625 1 96.94 70 LYS B C 1
ATOM 1591 O O . LYS B 1 70 ? 9.086 10.812 16.625 1 96.94 70 LYS B O 1
ATOM 1596 N N . ARG B 1 71 ? 7.797 9.875 15.164 1 97.69 71 ARG B N 1
ATOM 1597 C CA . ARG B 1 71 ? 6.602 10.617 15.547 1 97.69 71 ARG B CA 1
ATOM 1598 C C . ARG B 1 71 ? 6.426 10.633 17.062 1 97.69 71 ARG B C 1
ATOM 1600 O O . ARG B 1 71 ? 6.125 11.672 17.641 1 97.69 71 ARG B O 1
ATOM 1607 N N . ASN B 1 72 ? 6.691 9.516 17.766 1 96.56 72 ASN B N 1
ATOM 1608 C CA . ASN B 1 72 ? 6.43 9.43 19.203 1 96.56 72 ASN B CA 1
ATOM 1609 C C . ASN B 1 72 ? 7.727 9.438 20 1 96.56 72 ASN B C 1
ATOM 1611 O O . ASN B 1 72 ? 7.703 9.258 21.219 1 96.56 72 ASN B O 1
ATOM 1615 N N . PHE B 1 73 ? 8.852 9.781 19.297 1 95.06 73 PHE B N 1
ATOM 1616 C CA . PHE B 1 73 ? 10.141 9.68 19.984 1 95.06 73 PHE B CA 1
ATOM 1617 C C . PHE B 1 73 ? 10.977 10.93 19.75 1 95.06 73 PHE B C 1
ATOM 1619 O O . PHE B 1 73 ? 12.148 10.984 20.141 1 95.06 73 PHE B O 1
ATOM 1626 N N . ARG B 1 74 ? 10.383 11.914 19.219 1 94.38 74 ARG B N 1
ATOM 1627 C CA . ARG B 1 74 ? 11.18 13.086 18.859 1 94.38 74 ARG B CA 1
ATOM 1628 C C . ARG B 1 74 ? 11.383 14 20.062 1 94.38 74 ARG B C 1
ATOM 1630 O O . ARG B 1 74 ? 10.516 14.086 20.938 1 94.38 74 ARG B O 1
ATOM 1637 N N . SER B 1 75 ? 12.484 14.711 20.062 1 95.25 75 SER B N 1
ATOM 1638 C CA . SER B 1 75 ? 12.875 15.602 21.156 1 95.25 75 SER B CA 1
ATOM 1639 C C . SER B 1 75 ? 12.008 16.859 21.188 1 95.25 75 SER B C 1
ATOM 1641 O O . SER B 1 75 ? 11.734 17.406 22.25 1 95.25 75 SER B O 1
ATOM 1643 N N . HIS B 1 76 ? 11.594 17.375 20.078 1 97.38 76 HIS B N 1
ATOM 1644 C CA . HIS B 1 76 ? 10.82 18.609 19.984 1 97.38 76 HIS B CA 1
ATOM 1645 C C . HIS B 1 76 ? 9.5 18.375 19.266 1 97.38 76 HIS B C 1
ATOM 1647 O O . HIS B 1 76 ? 9.258 18.953 18.203 1 97.38 76 HIS B O 1
ATOM 1653 N N . PRO B 1 77 ? 8.625 17.562 19.953 1 97.62 77 PRO B N 1
ATOM 1654 C CA . PRO B 1 77 ? 7.371 17.203 19.297 1 97.62 77 PRO B CA 1
ATOM 1655 C C . PRO B 1 77 ? 6.461 18.406 19.078 1 97.62 77 PRO B C 1
ATOM 1657 O O . PRO B 1 77 ? 5.547 18.359 18.234 1 97.62 77 PRO B O 1
ATOM 1660 N N . GLU B 1 78 ? 6.695 19.578 19.75 1 97.38 78 GLU B N 1
ATOM 1661 C CA . GLU B 1 78 ? 5.867 20.781 19.625 1 97.38 78 GLU B CA 1
ATOM 1662 C C . GLU B 1 78 ? 6.098 21.469 18.281 1 97.38 78 GLU B C 1
ATOM 1664 O O . GLU B 1 78 ? 5.324 22.344 17.875 1 97.38 78 GLU B O 1
ATOM 1669 N N . ARG B 1 79 ? 7.094 20.984 17.578 1 98.19 79 ARG B N 1
ATOM 1670 C CA . ARG B 1 79 ? 7.402 21.578 16.281 1 98.19 79 ARG B CA 1
ATOM 1671 C C . ARG B 1 79 ? 6.73 20.812 15.148 1 98.19 79 ARG B C 1
ATOM 1673 O O . ARG B 1 79 ? 6.805 21.203 13.984 1 98.19 79 ARG B O 1
ATOM 1680 N N . PHE B 1 80 ? 6.07 19.75 15.531 1 98.56 80 PHE B N 1
ATOM 1681 C CA . PHE B 1 80 ? 5.484 18.859 14.523 1 98.56 80 PHE B CA 1
ATOM 1682 C C . PHE B 1 80 ? 3.98 18.734 14.727 1 98.56 80 PHE B C 1
ATOM 1684 O O . PHE B 1 80 ? 3.477 18.953 15.836 1 98.56 80 PHE B O 1
ATOM 1691 N N . TYR B 1 81 ? 3.295 18.406 13.609 1 98.69 81 TYR B N 1
ATOM 1692 C CA . TYR B 1 81 ? 1.838 18.344 13.609 1 98.69 81 TYR B CA 1
ATOM 1693 C C . TYR B 1 81 ? 1.348 17.062 12.961 1 98.69 81 TYR B C 1
ATOM 1695 O O . TYR B 1 81 ? 1.897 16.609 11.953 1 98.69 81 TYR B O 1
ATOM 1703 N N . ASN B 1 82 ? 0.397 16.438 13.602 1 98.56 82 ASN B N 1
ATOM 1704 C CA . ASN B 1 82 ? -0.406 15.383 12.992 1 98.56 82 ASN B CA 1
ATOM 1705 C C . ASN B 1 82 ? -1.54 15.961 12.148 1 98.56 82 ASN B C 1
ATOM 1707 O O . ASN B 1 82 ? -2.424 16.641 12.672 1 98.56 82 ASN B O 1
ATOM 1711 N N . VAL B 1 83 ? -1.473 15.711 10.859 1 98.75 83 VAL B N 1
ATOM 1712 C CA . VAL B 1 83 ? -2.488 16.203 9.938 1 98.75 83 VAL B CA 1
ATOM 1713 C C . VAL B 1 83 ? -3.33 15.039 9.414 1 98.75 83 VAL B C 1
ATOM 1715 O O . VAL B 1 83 ? -2.789 14.016 8.992 1 98.75 83 VAL B O 1
ATOM 1718 N N . LYS B 1 84 ? -4.629 15.18 9.469 1 98.06 84 LYS B N 1
ATOM 1719 C CA . LYS B 1 84 ? -5.59 14.227 8.93 1 98.06 84 LYS B CA 1
ATOM 1720 C C . LYS B 1 84 ? -6.43 14.852 7.82 1 98.06 84 LYS B C 1
ATOM 1722 O O . LYS B 1 84 ? -6.984 15.938 7.992 1 98.06 84 LYS B O 1
ATOM 1727 N N . VAL B 1 85 ? -6.449 14.141 6.77 1 98.31 85 VAL B N 1
ATOM 1728 C CA . VAL B 1 85 ? -7.367 14.609 5.738 1 98.31 85 VAL B CA 1
ATOM 1729 C C . VAL B 1 85 ? -8.469 13.57 5.512 1 98.31 85 VAL B C 1
ATOM 1731 O O . VAL B 1 85 ? -8.211 12.367 5.555 1 98.31 85 VAL B O 1
ATOM 1734 N N . ASP B 1 86 ? -9.656 14.117 5.363 1 98.12 86 ASP B N 1
ATOM 1735 C CA . ASP B 1 86 ? -10.844 13.32 5.078 1 98.12 86 ASP B CA 1
ATOM 1736 C C . ASP B 1 86 ? -11.281 13.484 3.627 1 98.12 86 ASP B C 1
ATOM 1738 O O . ASP B 1 86 ? -11.656 14.586 3.207 1 98.12 86 ASP B O 1
ATOM 1742 N N . ILE B 1 87 ? -11.258 12.406 2.875 1 97.38 87 ILE B N 1
ATOM 1743 C CA . ILE B 1 87 ? -11.688 12.492 1.481 1 97.38 87 ILE B CA 1
ATOM 1744 C C . ILE B 1 87 ? -12.93 11.633 1.272 1 97.38 87 ILE B C 1
ATOM 1746 O O . ILE B 1 87 ? -13.266 11.281 0.139 1 97.38 87 ILE B O 1
ATOM 1750 N N . GLY B 1 88 ? -13.5 11.203 2.324 1 95.81 88 GLY B N 1
ATOM 1751 C CA . GLY B 1 88 ? -14.75 10.469 2.264 1 95.81 88 GLY B CA 1
ATOM 1752 C C . GLY B 1 88 ? -14.555 8.961 2.191 1 95.81 88 GLY B C 1
ATOM 1753 O O . GLY B 1 88 ? -15.492 8.227 1.885 1 95.81 88 GLY B O 1
ATOM 1754 N N . GLU B 1 89 ? -13.375 8.516 2.416 1 94.69 89 GLU B N 1
ATOM 1755 C CA . GLU B 1 89 ? -13.07 7.09 2.393 1 94.69 89 GLU B CA 1
ATOM 1756 C C . GLU B 1 89 ? -13.102 6.496 3.797 1 94.69 89 GLU B C 1
ATOM 1758 O O . GLU B 1 89 ? -13.312 7.215 4.777 1 94.69 89 GLU B O 1
ATOM 1763 N N . THR B 1 90 ? -12.938 5.156 3.842 1 90.69 90 THR B N 1
ATOM 1764 C CA . THR B 1 90 ? -12.992 4.41 5.094 1 90.69 90 THR B CA 1
ATOM 1765 C C . THR B 1 90 ? -12.016 4.984 6.113 1 90.69 90 THR B C 1
ATOM 1767 O O . THR B 1 90 ? -12.383 5.219 7.266 1 90.69 90 THR B O 1
ATOM 1770 N N . PHE B 1 91 ? -10.789 5.191 5.66 1 94.88 91 PHE B N 1
ATOM 1771 C CA . PHE B 1 91 ? -9.773 5.734 6.551 1 94.88 91 PHE B CA 1
ATOM 1772 C C . PHE B 1 91 ? -9.43 7.172 6.172 1 94.88 91 PHE B C 1
ATOM 1774 O O . PHE B 1 91 ? -9.25 7.48 4.992 1 94.88 91 PHE B O 1
ATOM 1781 N N . LYS B 1 92 ? -9.375 7.941 7.188 1 97.94 92 LYS B N 1
ATOM 1782 C CA . LYS B 1 92 ? -8.688 9.211 6.996 1 97.94 92 LYS B CA 1
ATOM 1783 C C . LYS B 1 92 ? -7.191 9 6.773 1 97.94 92 LYS B C 1
ATOM 1785 O O . LYS B 1 92 ? -6.637 7.98 7.18 1 97.94 92 LYS B O 1
ATOM 1790 N N . LYS B 1 93 ? -6.66 9.945 6.055 1 98.5 93 LYS B N 1
ATOM 1791 C CA . LYS B 1 93 ? -5.23 9.867 5.773 1 98.5 93 LYS B CA 1
ATOM 1792 C C . LYS B 1 93 ? -4.43 10.766 6.711 1 98.5 93 LYS B C 1
ATOM 1794 O O . LYS B 1 93 ? -4.656 11.977 6.754 1 98.5 93 LYS B O 1
ATOM 1799 N N . GLY B 1 94 ? -3.527 10.141 7.457 1 98.62 94 GLY B N 1
ATOM 1800 C CA . GLY B 1 94 ? -2.74 10.891 8.422 1 98.62 94 GLY B CA 1
ATOM 1801 C C . GLY B 1 94 ? -1.269 10.969 8.062 1 98.62 94 GLY B C 1
ATOM 1802 O O . GLY B 1 94 ? -0.701 10.008 7.543 1 98.62 94 GLY B O 1
ATOM 1803 N N . PHE B 1 95 ? -0.672 12.148 8.32 1 98.88 95 PHE B N 1
ATOM 1804 C CA . PHE B 1 95 ? 0.748 12.344 8.047 1 98.88 95 PHE B CA 1
ATOM 1805 C C . PHE B 1 95 ? 1.311 13.477 8.898 1 98.88 95 PHE B C 1
ATOM 1807 O O . PHE B 1 95 ? 0.562 14.18 9.586 1 98.88 95 PHE B O 1
ATOM 1814 N N . THR B 1 96 ? 2.627 13.625 8.891 1 98.81 96 THR B N 1
ATOM 1815 C CA . THR B 1 96 ? 3.336 14.617 9.688 1 98.81 96 THR B CA 1
ATOM 1816 C C . THR B 1 96 ? 3.633 15.867 8.867 1 98.81 96 THR B C 1
ATOM 1818 O O . THR B 1 96 ? 3.959 15.773 7.68 1 98.81 96 THR B O 1
ATOM 1821 N N . VAL B 1 97 ? 3.502 16.984 9.5 1 98.81 97 VAL B N 1
ATOM 1822 C CA . VAL B 1 97 ? 3.951 18.266 8.945 1 98.81 97 VAL B CA 1
ATOM 1823 C C . VAL B 1 97 ? 4.832 18.984 9.953 1 98.81 97 VAL B C 1
ATOM 1825 O O . VAL B 1 97 ? 4.516 19.031 11.148 1 98.81 97 VAL B O 1
ATOM 1828 N N . ASN B 1 98 ? 5.922 19.438 9.508 1 98.62 98 ASN B N 1
ATOM 1829 C CA . ASN B 1 98 ? 6.801 20.25 10.336 1 98.62 98 ASN B CA 1
ATOM 1830 C C . ASN B 1 98 ? 6.621 21.734 10.055 1 98.62 98 ASN B C 1
ATOM 1832 O O . ASN B 1 98 ? 6.379 22.531 10.969 1 98.62 98 ASN B O 1
ATOM 1836 N N . GLU B 1 99 ? 6.633 22.141 8.789 1 98.5 99 GLU B N 1
ATOM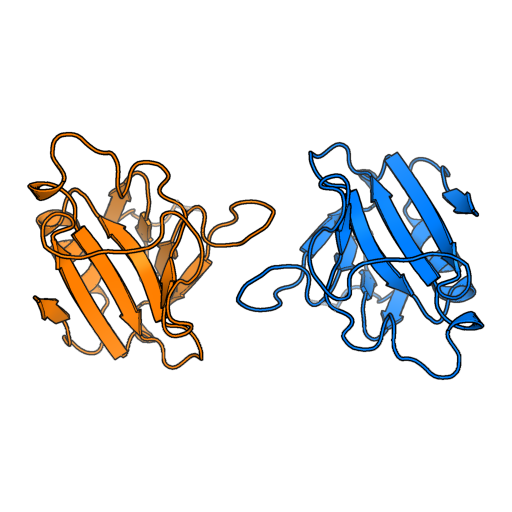 1837 C CA . GLU B 1 99 ? 6.453 23.531 8.383 1 98.5 99 GLU B CA 1
ATOM 1838 C C . GLU B 1 99 ? 4.977 23.844 8.156 1 98.5 99 GLU B C 1
ATOM 1840 O O . GLU B 1 99 ? 4.566 24.141 7.027 1 98.5 99 GLU B O 1
ATOM 1845 N N . LEU B 1 100 ? 4.305 24.047 9.242 1 98.44 100 LEU B N 1
ATOM 1846 C CA . LEU B 1 100 ? 2.852 24.141 9.195 1 98.44 100 LEU B CA 1
ATOM 1847 C C . LEU B 1 100 ? 2.406 25.344 8.383 1 98.44 100 LEU B C 1
ATOM 1849 O O . LEU B 1 100 ? 1.495 25.25 7.562 1 98.44 100 LEU B O 1
ATOM 1853 N N . ASP B 1 101 ? 3.041 26.484 8.594 1 98.19 101 ASP B N 1
ATOM 1854 C CA . ASP B 1 101 ? 2.627 27.719 7.91 1 98.19 101 ASP B CA 1
ATOM 1855 C C . ASP B 1 101 ? 2.744 27.562 6.395 1 98.19 101 ASP B C 1
ATOM 1857 O O . ASP B 1 101 ? 1.844 27.953 5.656 1 98.19 101 ASP B O 1
ATOM 1861 N N . LYS B 1 102 ? 3.793 26.969 6 1 98.5 102 LYS B N 1
ATOM 1862 C CA . LYS B 1 102 ? 4 26.766 4.57 1 98.5 102 LYS B CA 1
ATOM 1863 C C . LYS B 1 102 ? 3.006 25.75 4.004 1 98.5 102 LYS B C 1
ATOM 1865 O O . LYS B 1 102 ? 2.504 25.922 2.891 1 98.5 102 LYS B O 1
ATOM 1870 N N . PHE B 1 103 ? 2.773 24.781 4.781 1 98.75 103 PHE B N 1
ATOM 1871 C CA . PHE B 1 103 ? 1.8 23.766 4.383 1 98.75 103 PHE B CA 1
ATOM 1872 C C . PHE B 1 103 ? 0.423 24.391 4.184 1 98.75 103 PHE B C 1
ATOM 1874 O O . PHE B 1 103 ? -0.235 24.141 3.17 1 98.75 103 PHE B O 1
ATOM 1881 N N . LEU B 1 104 ? 0.036 25.188 5.125 1 98.38 104 LEU B N 1
ATOM 1882 C CA . LEU B 1 104 ? -1.287 25.797 5.094 1 98.38 104 LEU B CA 1
ATOM 1883 C C . LEU B 1 104 ? -1.424 26.734 3.898 1 98.38 104 LEU B C 1
ATOM 1885 O O . LEU B 1 104 ? -2.459 26.75 3.229 1 98.38 104 LEU B O 1
ATOM 1889 N N . VAL B 1 105 ? -0.405 27.5 3.656 1 97.88 105 VAL B N 1
ATOM 1890 C CA . VAL B 1 105 ? -0.428 28.406 2.51 1 97.88 105 VAL B CA 1
ATOM 1891 C C . VAL B 1 105 ? -0.629 27.594 1.226 1 97.88 105 VAL B C 1
ATOM 1893 O O . VAL B 1 105 ? -1.453 27.953 0.382 1 97.88 105 VAL B O 1
ATOM 1896 N N . ALA B 1 106 ? 0.038 26.516 1.116 1 98.19 106 ALA B N 1
ATOM 1897 C CA . ALA B 1 106 ? 0.028 25.703 -0.1 1 98.19 106 ALA B CA 1
ATOM 1898 C C . ALA B 1 106 ? -1.316 25.016 -0.282 1 98.19 106 ALA B C 1
ATOM 1900 O O . ALA B 1 106 ? -1.893 25.031 -1.372 1 98.19 106 ALA B O 1
ATOM 1901 N N . ILE B 1 107 ? -1.81 24.375 0.792 1 98.31 107 ILE B N 1
ATOM 1902 C CA . ILE B 1 107 ? -2.996 23.531 0.639 1 98.31 107 ILE B CA 1
ATOM 1903 C C . ILE B 1 107 ? -4.223 24.422 0.421 1 98.31 107 ILE B C 1
ATOM 1905 O O . ILE B 1 107 ? -5.129 24.062 -0.336 1 98.31 107 ILE B O 1
ATOM 1909 N N . ARG B 1 108 ? -4.27 25.562 0.987 1 97.56 108 ARG B N 1
ATOM 1910 C CA . ARG B 1 108 ? -5.398 26.484 0.868 1 97.56 108 ARG B CA 1
ATOM 1911 C C . ARG B 1 108 ? -5.57 26.953 -0.569 1 97.56 108 ARG B C 1
ATOM 1913 O O . ARG B 1 108 ? -6.684 27.266 -1.001 1 97.56 108 ARG B O 1
ATOM 1920 N N . LYS B 1 109 ? -4.523 26.953 -1.238 1 95.88 109 LYS B N 1
ATOM 1921 C CA . LYS B 1 109 ? -4.551 27.375 -2.637 1 95.88 109 LYS B CA 1
ATOM 1922 C C . LYS B 1 109 ? -5.441 26.469 -3.471 1 95.88 109 LYS B C 1
ATOM 1924 O O . LYS B 1 109 ? -5.988 26.875 -4.492 1 95.88 109 LYS B O 1
ATOM 1929 N N . TRP B 1 110 ? -5.629 25.234 -2.998 1 96.19 110 TRP B N 1
ATOM 1930 C CA . TRP B 1 110 ? -6.238 24.25 -3.871 1 96.19 110 TRP B CA 1
ATOM 1931 C C . TRP B 1 110 ? -7.52 23.688 -3.258 1 96.19 110 TRP B C 1
ATOM 1933 O O . TRP B 1 110 ? -8.328 23.062 -3.949 1 96.19 110 TRP B O 1
ATOM 1943 N N . LEU B 1 111 ? -7.707 23.938 -1.977 1 96.69 111 LEU B N 1
ATOM 1944 C CA . LEU B 1 111 ? -8.883 23.406 -1.31 1 96.69 111 LEU B CA 1
ATOM 1945 C C . LEU B 1 111 ? -10.156 24.031 -1.864 1 96.69 111 LEU B C 1
ATOM 1947 O O . LEU B 1 111 ? -10.273 25.25 -1.934 1 96.69 111 LEU B O 1
ATOM 1951 N N . LYS B 1 112 ? -11.016 23.172 -2.164 1 92.88 112 LYS B N 1
ATOM 1952 C CA . LYS B 1 112 ? -12.32 23.672 -2.604 1 92.88 112 LYS B CA 1
ATOM 1953 C C . LYS B 1 112 ? -13.133 24.188 -1.424 1 92.88 112 LYS B C 1
ATOM 1955 O O . LYS B 1 112 ? -13.82 25.219 -1.539 1 92.88 112 LYS B O 1
ATOM 1960 N N . VAL B 1 113 ? -13.07 23.406 -0.339 1 88.5 113 VAL B N 1
ATOM 1961 C CA . VAL B 1 113 ? -13.719 23.797 0.908 1 88.5 113 VAL B CA 1
ATOM 1962 C C . VAL B 1 113 ? -12.664 24.062 1.977 1 88.5 113 VAL B C 1
ATOM 1964 O O . VAL B 1 113 ? -11.789 23.234 2.217 1 88.5 113 VAL B O 1
ATOM 1967 N N . GLN B 1 114 ? -12.727 25.312 2.531 1 91.06 114 GLN B N 1
ATOM 1968 C CA . GLN B 1 114 ? -11.758 25.672 3.555 1 91.06 114 GLN B CA 1
ATOM 1969 C C . GLN B 1 114 ? -12.172 25.156 4.926 1 91.06 114 GLN B C 1
ATOM 1971 O O . GLN B 1 114 ? -12.422 25.953 5.844 1 91.06 114 GLN B O 1
ATOM 1976 N N . ASN B 1 115 ? -12.227 23.875 5.031 1 94.38 115 ASN B N 1
ATOM 1977 C CA . ASN B 1 115 ? -12.57 23.203 6.281 1 94.38 115 ASN B CA 1
ATOM 1978 C C . ASN B 1 115 ? -11.336 22.641 6.98 1 94.38 115 ASN B C 1
ATOM 1980 O O . ASN B 1 115 ? -11.109 21.422 6.965 1 94.38 115 ASN B O 1
ATOM 1984 N N . ILE B 1 116 ? -10.609 23.547 7.625 1 96.25 116 ILE B N 1
ATOM 1985 C CA . ILE B 1 116 ? -9.406 23.203 8.367 1 96.25 116 ILE B CA 1
ATOM 1986 C C . ILE B 1 116 ? -9.633 23.438 9.859 1 96.25 116 ILE B C 1
ATOM 1988 O O . ILE B 1 116 ? -9.992 24.547 10.273 1 96.25 116 ILE B O 1
ATOM 1992 N N . GLU B 1 117 ? -9.422 22.422 10.602 1 95.19 117 GLU B N 1
ATOM 1993 C CA . GLU B 1 117 ? -9.656 22.484 12.047 1 95.19 117 GLU B CA 1
ATOM 1994 C C . GLU B 1 117 ? -8.367 22.234 12.82 1 95.19 117 GLU B C 1
ATOM 1996 O O . GLU B 1 117 ? -7.605 21.312 12.5 1 95.19 117 GLU B O 1
ATOM 2001 N N . PHE B 1 118 ? -8.148 23.125 13.773 1 92.19 118 PHE B N 1
ATOM 2002 C CA . PHE B 1 118 ? -7.039 22.969 14.711 1 92.19 118 PHE B CA 1
ATOM 2003 C C . PHE B 1 118 ? -7.539 22.438 16.047 1 92.19 118 PHE B C 1
ATOM 2005 O O . PHE B 1 118 ? -8.547 22.906 16.578 1 92.19 118 PHE B O 1
ATOM 2012 N N . LYS B 1 119 ? -6.875 21.266 16.484 1 83 119 LYS B N 1
ATOM 2013 C CA . LYS B 1 119 ? -7.258 20.75 17.797 1 83 119 LYS B CA 1
ATOM 2014 C C . LYS B 1 119 ? -6.062 20.734 18.75 1 83 119 LYS B C 1
ATOM 2016 O O . LYS B 1 119 ? -4.922 20.578 18.312 1 83 119 LYS B O 1
#

pLDDT: mean 95.31, std 7.76, range [40.34, 98.88]